Protein AF-A0A917ZPA2-F1 (afdb_monomer)

Nearest PDB structures (foldseek):
  9ima-assembly1_A  TM=4.579E-01  e=1.141E-01  Homo sapiens
  7xjj-assembly1_E  TM=4.512E-01  e=3.181E-01  Homo sapiens
  5unh-assembly1_B  TM=3.794E-01  e=1.119E+00  Escherichia coli
  7udm-assembly1_A  TM=2.349E-01  e=4.972E+00  synthetic construct

Foldseek 3Di:
DALALVLLLVLLVLLLVLLVLLCVLADDPLLNLVSNLSNLLSVLSNLVSQLRCCQVVNDDVVSNQVSLLSNQLSVFQVQLQRQLSSLLSVADPVLNVVSVVLNVLSNVLSVLSVVLSVPFRWDWDDDPRDIDIDSPDPPPPVSVVSSLCSRLVSLCSSPFPLSNVLSVLVVVLVVCCVVCVPVPPPNSSSVSSSVSSVSSSVPSNVDGDDDPPPDPDPDDDPPPPPDPDDDDDDDDDDDDDDDDDDDDDDDDDDDDDDDDDDDDDDDDDDDDDDDDDDDD

Solvent-accessible surface area (backbone atoms only — not comparable to full-atom values): 16238 Å² total; per-residue (Å²): 86,36,57,41,46,69,49,14,42,54,48,11,52,54,26,26,54,45,10,52,53,20,51,75,49,56,88,48,82,51,43,45,62,53,30,41,46,26,28,50,56,7,50,42,27,45,32,47,25,48,31,46,37,29,78,72,63,76,41,58,71,67,59,21,46,51,27,39,42,54,40,47,45,50,71,52,20,43,43,20,33,44,48,14,45,20,39,43,52,57,31,52,82,87,37,35,76,75,32,50,64,26,30,52,40,2,42,53,39,15,51,57,39,42,53,42,64,75,72,35,72,61,45,74,44,81,55,91,55,33,71,46,78,44,54,81,70,78,66,55,68,64,48,52,48,34,32,47,48,6,33,37,45,23,26,56,58,35,79,45,71,62,48,24,50,49,17,52,52,49,48,50,49,52,52,46,52,64,69,41,68,82,64,80,71,43,54,55,51,47,55,47,50,43,52,53,30,53,52,48,38,48,45,44,72,70,49,78,76,86,62,92,83,63,79,77,77,73,81,74,80,75,78,75,77,83,72,90,75,78,91,78,86,82,86,88,86,90,85,87,82,88,84,88,87,82,86,83,83,86,85,82,82,90,80,89,87,81,92,80,90,88,88,86,81,88,80,90,81,88,84,90,83,88,82,87,83,89,88,136

Structure (mmCIF, N/CA/C/O backbone):
data_AF-A0A917ZPA2-F1
#
_entry.id   AF-A0A917ZPA2-F1
#
loop_
_atom_site.group_PDB
_atom_site.id
_atom_site.type_symbol
_atom_site.label_atom_id
_atom_site.label_alt_id
_atom_site.label_comp_id
_atom_site.label_asym_id
_atom_site.label_entity_id
_atom_site.label_seq_id
_atom_site.pdbx_PDB_ins_code
_atom_site.Cartn_x
_atom_site.Cartn_y
_atom_site.Cartn_z
_atom_site.occupancy
_atom_site.B_iso_or_equiv
_atom_site.auth_seq_id
_atom_site.auth_comp_id
_atom_site.auth_asym_id
_atom_site.auth_atom_id
_atom_site.pdbx_PDB_model_num
ATOM 1 N N . MET A 1 1 ? 2.891 7.177 -7.905 1.00 57.72 1 MET A N 1
ATOM 2 C CA . MET A 1 1 ? 4.047 7.807 -8.538 1.00 57.72 1 MET A CA 1
ATOM 3 C C . MET A 1 1 ? 4.171 9.216 -8.023 1.00 57.72 1 MET A C 1
ATOM 5 O O . MET A 1 1 ? 3.167 9.934 -8.030 1.00 57.72 1 MET A O 1
ATOM 9 N N . CYS A 1 2 ? 5.344 9.575 -7.510 1.00 69.31 2 CYS A N 1
ATOM 10 C CA . CYS A 1 2 ? 5.732 10.974 -7.460 1.00 69.31 2 CYS A CA 1
ATOM 11 C C . CYS A 1 2 ? 6.192 11.431 -8.854 1.00 69.31 2 CYS A C 1
ATOM 13 O O . CYS A 1 2 ? 6.268 10.655 -9.808 1.00 69.31 2 CYS A O 1
ATOM 15 N N . TRP A 1 3 ? 6.471 12.728 -8.950 1.00 74.94 3 TRP A N 1
ATOM 16 C CA . TRP A 1 3 ? 6.839 13.415 -10.184 1.00 74.94 3 TRP A CA 1
ATOM 17 C C . TRP A 1 3 ? 8.312 13.194 -10.601 1.00 74.94 3 TRP A C 1
ATOM 19 O O . TRP A 1 3 ? 8.685 13.424 -11.748 1.00 74.94 3 TRP A O 1
ATOM 29 N N . SER A 1 4 ? 9.168 12.773 -9.669 1.00 82.19 4 SER A N 1
ATOM 30 C CA . SER A 1 4 ? 10.603 12.584 -9.893 1.00 82.19 4 SER A CA 1
ATOM 31 C C . SER A 1 4 ? 11.201 11.642 -8.853 1.00 82.19 4 SER A C 1
ATOM 33 O O . SER A 1 4 ? 10.655 11.508 -7.753 1.00 82.19 4 SER A O 1
ATOM 35 N N . GLU A 1 5 ? 12.384 11.097 -9.151 1.00 87.25 5 GLU A N 1
ATOM 36 C CA . GLU A 1 5 ? 13.205 10.347 -8.191 1.00 87.25 5 GLU A CA 1
ATOM 37 C C . GLU A 1 5 ? 13.389 11.119 -6.872 1.00 87.25 5 GLU A C 1
ATOM 39 O O . GLU A 1 5 ? 13.195 10.583 -5.782 1.00 87.25 5 GLU A O 1
ATOM 44 N N . THR A 1 6 ? 13.728 12.407 -6.959 1.00 88.06 6 THR A N 1
ATOM 45 C CA . THR A 1 6 ? 13.960 13.263 -5.787 1.00 88.06 6 THR A CA 1
ATOM 46 C C . THR A 1 6 ? 12.705 13.452 -4.941 1.00 88.06 6 THR A C 1
ATOM 48 O O . THR A 1 6 ? 12.790 13.485 -3.710 1.00 88.06 6 THR A O 1
ATOM 51 N N . ALA A 1 7 ? 11.533 13.543 -5.574 1.00 86.88 7 ALA A N 1
ATOM 52 C CA . ALA A 1 7 ? 10.259 13.617 -4.875 1.00 86.88 7 ALA A CA 1
ATOM 53 C C . ALA A 1 7 ? 9.929 12.285 -4.186 1.00 86.88 7 ALA A C 1
ATOM 55 O O . ALA A 1 7 ? 9.524 12.304 -3.022 1.00 86.88 7 ALA A O 1
ATOM 56 N N . ASP A 1 8 ? 10.163 11.153 -4.858 1.00 88.50 8 ASP A N 1
ATOM 57 C CA . ASP A 1 8 ? 10.004 9.807 -4.291 1.00 88.50 8 ASP A CA 1
ATOM 58 C C . ASP A 1 8 ? 10.925 9.593 -3.077 1.00 88.50 8 ASP A C 1
ATOM 60 O O . ASP A 1 8 ? 10.479 9.112 -2.033 1.00 88.50 8 ASP A O 1
ATOM 64 N N . LEU A 1 9 ? 12.185 10.035 -3.152 1.00 91.25 9 LEU A N 1
ATOM 65 C CA . LEU A 1 9 ? 13.135 9.973 -2.036 1.00 91.25 9 LEU A CA 1
ATOM 66 C C . LEU A 1 9 ? 12.699 10.835 -0.847 1.00 91.25 9 LEU A C 1
ATOM 68 O O . LEU A 1 9 ? 12.675 10.362 0.292 1.00 91.25 9 LEU A O 1
ATOM 72 N N . ALA A 1 10 ? 12.339 12.097 -1.094 1.00 92.50 10 ALA A N 1
ATOM 73 C CA . ALA A 1 10 ? 11.951 13.025 -0.035 1.00 92.50 10 ALA A CA 1
ATOM 74 C C . ALA A 1 10 ? 10.644 12.594 0.650 1.00 92.50 10 ALA A C 1
ATOM 76 O O . ALA A 1 10 ? 10.577 12.501 1.881 1.00 92.50 10 ALA A O 1
ATOM 77 N N . ALA A 1 11 ? 9.609 12.289 -0.138 1.00 91.25 11 ALA A N 1
ATOM 78 C CA . ALA A 1 11 ? 8.321 11.845 0.378 1.00 91.25 11 ALA A CA 1
ATOM 79 C C . ALA A 1 11 ? 8.427 10.459 1.027 1.00 91.25 11 ALA A C 1
ATOM 81 O O . ALA A 1 11 ? 7.902 10.255 2.124 1.00 91.25 11 ALA A O 1
ATOM 82 N N . GLY A 1 12 ? 9.160 9.530 0.409 1.00 93.50 12 GLY A N 1
ATOM 83 C CA . GLY A 1 12 ? 9.435 8.202 0.948 1.00 93.50 12 GLY A CA 1
ATOM 84 C C . GLY A 1 12 ? 10.166 8.252 2.286 1.00 93.50 12 GLY A C 1
ATOM 85 O O . GLY A 1 12 ? 9.755 7.574 3.231 1.00 93.50 12 GLY A O 1
ATOM 86 N N . GLY A 1 13 ? 11.182 9.108 2.419 1.00 95.75 13 GLY A N 1
ATOM 87 C CA . GLY A 1 13 ? 11.898 9.336 3.676 1.00 95.75 13 GLY A CA 1
ATOM 88 C C . GLY A 1 13 ? 10.993 9.899 4.775 1.00 95.75 13 GLY A C 1
ATOM 89 O O . GLY A 1 13 ? 10.930 9.344 5.875 1.00 95.75 13 GLY A O 1
ATOM 90 N N . ALA A 1 14 ? 10.227 10.951 4.470 1.00 95.25 14 ALA A N 1
ATOM 91 C CA . ALA A 1 14 ? 9.302 11.565 5.425 1.00 95.25 14 ALA A CA 1
ATOM 92 C C . ALA A 1 14 ? 8.200 10.592 5.883 1.00 95.25 14 ALA A C 1
ATOM 94 O O . ALA A 1 14 ? 7.930 10.457 7.079 1.00 95.25 14 ALA A O 1
ATOM 95 N N . VAL A 1 15 ? 7.586 9.869 4.944 1.00 95.75 15 VAL A N 1
ATOM 96 C CA . VAL A 1 15 ? 6.541 8.876 5.227 1.00 95.75 15 VAL A CA 1
ATOM 97 C C . VAL A 1 15 ? 7.101 7.689 6.020 1.00 95.75 15 VAL A C 1
ATOM 99 O O . VAL A 1 15 ? 6.469 7.245 6.982 1.00 95.75 15 VAL A O 1
ATOM 102 N N . SER A 1 16 ? 8.313 7.226 5.702 1.00 97.12 16 SER A N 1
ATOM 103 C CA . SER A 1 16 ? 8.994 6.170 6.465 1.00 97.12 16 SER A CA 1
ATOM 104 C C . SER A 1 16 ? 9.259 6.596 7.907 1.00 97.12 16 SER A C 1
ATOM 106 O O . SER A 1 16 ? 8.991 5.825 8.827 1.00 97.12 16 SER A O 1
ATOM 108 N N . ALA A 1 17 ? 9.705 7.837 8.132 1.00 97.38 17 ALA A N 1
ATOM 109 C CA . ALA A 1 17 ? 9.904 8.378 9.477 1.00 97.38 17 ALA A CA 1
ATOM 110 C C . ALA A 1 17 ? 8.592 8.411 10.282 1.00 97.38 17 ALA A C 1
ATOM 112 O O . ALA A 1 17 ? 8.563 8.011 11.450 1.00 97.38 17 ALA A O 1
ATOM 113 N N . ILE A 1 18 ? 7.479 8.806 9.650 1.00 97.00 18 ILE A N 1
ATOM 114 C CA . ILE A 1 18 ? 6.144 8.722 10.264 1.00 97.00 18 ILE A CA 1
ATOM 115 C C . ILE A 1 18 ? 5.784 7.265 10.583 1.00 97.00 18 ILE A C 1
ATOM 117 O O . ILE A 1 18 ? 5.234 6.998 11.651 1.00 97.00 18 ILE A O 1
ATOM 121 N N . GLY A 1 19 ? 6.111 6.315 9.706 1.00 96.56 19 GLY A N 1
ATOM 122 C CA . GLY A 1 19 ? 5.893 4.885 9.935 1.00 96.56 19 GLY A CA 1
ATOM 123 C C . GLY A 1 19 ? 6.680 4.318 11.108 1.00 96.56 19 GLY A C 1
ATOM 124 O O . GLY A 1 19 ? 6.102 3.627 11.945 1.00 96.56 19 GLY A O 1
ATOM 125 N N . VAL A 1 20 ? 7.957 4.676 11.242 1.00 97.69 20 VAL A N 1
ATOM 126 C CA . VAL A 1 20 ? 8.761 4.322 12.421 1.00 97.69 20 VAL A CA 1
ATOM 127 C C . VAL A 1 20 ? 8.127 4.896 13.690 1.00 97.69 20 VAL A C 1
ATOM 129 O O . VAL A 1 20 ? 7.968 4.178 14.675 1.00 97.69 20 VAL A O 1
ATOM 132 N N . ALA A 1 21 ? 7.680 6.156 13.658 1.00 96.88 21 ALA A N 1
ATOM 133 C CA . ALA A 1 21 ? 6.982 6.769 14.787 1.00 96.88 21 ALA A CA 1
ATOM 134 C C . ALA A 1 21 ? 5.640 6.081 15.110 1.00 96.88 21 ALA A C 1
ATOM 136 O O . ALA A 1 21 ? 5.286 5.959 16.284 1.00 96.88 21 ALA A O 1
ATOM 137 N N . CYS A 1 22 ? 4.900 5.612 14.099 1.00 95.38 22 CYS A N 1
ATOM 138 C CA . CYS A 1 22 ? 3.690 4.813 14.298 1.00 95.38 22 CYS A CA 1
ATOM 139 C C . CYS A 1 22 ? 4.024 3.507 15.016 1.00 95.38 22 CYS A C 1
ATOM 141 O O . CYS A 1 22 ? 3.414 3.219 16.040 1.00 95.38 22 CYS A O 1
ATOM 143 N N . LEU A 1 23 ? 5.011 2.752 14.526 1.00 96.00 23 LEU A N 1
ATOM 144 C CA . LEU A 1 23 ? 5.428 1.477 15.116 1.00 96.00 23 LEU A CA 1
ATOM 145 C C . LEU A 1 23 ? 5.925 1.638 16.557 1.00 96.00 23 LEU A C 1
ATOM 147 O O . LEU A 1 23 ? 5.497 0.890 17.433 1.00 96.00 23 LEU A O 1
ATOM 151 N N . ALA A 1 24 ? 6.748 2.653 16.823 1.00 95.56 24 ALA A N 1
ATOM 152 C CA . ALA A 1 24 ? 7.231 2.967 18.167 1.00 95.56 24 ALA A CA 1
ATOM 153 C C . ALA A 1 24 ? 6.102 3.379 19.132 1.00 95.56 24 ALA A C 1
ATOM 155 O O . ALA A 1 24 ? 6.223 3.213 20.343 1.00 95.56 24 ALA A O 1
ATOM 156 N N . GLY A 1 25 ? 4.997 3.916 18.603 1.00 92.56 25 GLY A N 1
ATOM 157 C CA . GLY A 1 25 ? 3.819 4.309 19.375 1.00 92.56 25 GLY A CA 1
ATOM 158 C C . GLY A 1 25 ? 2.801 3.189 19.612 1.00 92.56 25 GLY A C 1
ATOM 159 O O . GLY A 1 25 ? 1.816 3.416 20.319 1.00 92.56 25 GLY A O 1
ATOM 160 N N . VAL A 1 26 ? 2.984 1.998 19.027 1.00 93.94 26 VAL A N 1
ATOM 161 C CA . VAL A 1 26 ? 2.014 0.904 19.159 1.00 93.94 26 VAL A CA 1
ATOM 162 C C . VAL A 1 26 ? 2.009 0.345 20.576 1.00 93.94 26 VAL A C 1
ATOM 164 O O . VAL A 1 26 ? 3.027 -0.073 21.116 1.00 93.94 26 VAL A O 1
ATOM 167 N N . ARG A 1 27 ? 0.813 0.269 21.164 1.00 91.62 27 ARG A N 1
ATOM 168 C CA . ARG A 1 27 ? 0.607 -0.266 22.520 1.00 91.62 27 ARG A CA 1
ATOM 169 C C . ARG A 1 27 ? 0.061 -1.692 22.544 1.00 91.62 27 ARG A C 1
ATOM 171 O O . ARG A 1 27 ? 0.130 -2.349 23.577 1.00 91.62 27 ARG A O 1
ATOM 178 N N . ARG A 1 28 ? -0.524 -2.168 21.440 1.00 90.81 28 ARG A N 1
ATOM 179 C CA . ARG A 1 28 ? -1.145 -3.498 21.333 1.00 90.81 28 ARG A CA 1
ATOM 180 C C . ARG A 1 28 ? -0.629 -4.201 20.086 1.00 90.81 28 ARG A C 1
ATOM 182 O O . ARG A 1 28 ? -0.744 -3.655 18.996 1.00 90.81 28 ARG A O 1
ATOM 189 N N . ALA A 1 29 ? -0.160 -5.440 20.226 1.00 92.31 29 ALA A N 1
ATOM 190 C CA . ALA A 1 29 ? 0.389 -6.211 19.106 1.00 92.31 29 ALA A CA 1
ATOM 191 C C . ALA A 1 29 ? -0.583 -6.332 17.914 1.00 92.31 29 ALA A C 1
ATOM 193 O O . ALA A 1 29 ? -0.165 -6.287 16.763 1.00 92.31 29 ALA A O 1
ATOM 194 N N . ARG A 1 30 ? -1.896 -6.400 18.178 1.00 92.75 30 ARG A N 1
ATOM 195 C CA . ARG A 1 30 ? -2.936 -6.466 17.136 1.00 92.75 30 ARG A CA 1
ATOM 196 C C . ARG A 1 30 ? -3.047 -5.212 16.256 1.00 92.75 30 ARG A C 1
ATOM 198 O O . ARG A 1 30 ? -3.626 -5.294 15.181 1.00 92.75 30 ARG A O 1
ATOM 205 N N . ASP A 1 31 ? -2.503 -4.081 16.705 1.00 93.94 31 ASP A N 1
ATOM 206 C CA . ASP A 1 31 ? -2.508 -2.816 15.963 1.00 93.94 31 ASP A CA 1
ATOM 207 C C . ASP A 1 31 ? -1.249 -2.669 15.079 1.00 93.94 31 ASP A C 1
ATOM 209 O O . ASP A 1 31 ? -1.215 -1.795 14.211 1.00 93.94 31 ASP A O 1
ATOM 213 N N . LEU A 1 32 ? -0.232 -3.533 15.259 1.00 95.44 32 LEU A N 1
ATOM 214 C CA . LEU A 1 32 ? 1.036 -3.482 14.514 1.00 95.44 32 LEU A CA 1
ATOM 215 C C . LEU A 1 32 ? 0.847 -3.511 12.991 1.00 95.44 32 LEU A C 1
ATOM 217 O O . LEU A 1 32 ? 1.432 -2.651 12.336 1.00 95.44 32 LEU A O 1
ATOM 221 N N . PRO A 1 33 ? 0.020 -4.404 12.404 1.00 96.06 33 PRO A N 1
ATOM 222 C CA . PRO A 1 33 ? -0.127 -4.454 10.948 1.00 96.06 33 PRO A CA 1
ATOM 223 C C . PRO A 1 33 ? -0.703 -3.157 10.366 1.00 96.06 33 PRO A C 1
ATOM 225 O O . PRO A 1 33 ? -0.343 -2.744 9.266 1.00 96.06 33 PRO A O 1
ATOM 228 N N . MET A 1 34 ? -1.571 -2.477 11.121 1.00 94.69 34 MET A N 1
ATOM 229 C CA . MET A 1 34 ? -2.132 -1.193 10.704 1.00 94.69 34 MET A CA 1
ATOM 230 C C . MET A 1 34 ? -1.093 -0.073 10.835 1.00 94.69 34 MET A C 1
ATOM 232 O O . MET A 1 34 ? -0.957 0.766 9.947 1.00 94.69 34 MET A O 1
ATOM 236 N N . ALA A 1 35 ? -0.320 -0.086 11.923 1.00 94.94 35 ALA A N 1
ATOM 237 C CA . ALA A 1 35 ? 0.743 0.881 12.177 1.00 94.94 35 ALA A CA 1
ATOM 238 C C . ALA A 1 35 ? 1.960 0.723 11.248 1.00 94.94 35 ALA A C 1
ATOM 240 O O . ALA A 1 35 ? 2.712 1.680 11.088 1.00 94.94 35 ALA A O 1
ATOM 241 N N . SER A 1 36 ? 2.150 -0.443 10.617 1.00 96.19 36 SER A N 1
ATOM 242 C CA . SER A 1 36 ? 3.204 -0.655 9.616 1.00 96.19 36 SER A CA 1
ATOM 243 C C . SER A 1 36 ? 2.881 -0.077 8.239 1.00 96.19 36 SER A C 1
ATOM 245 O O . SER A 1 36 ? 3.793 0.084 7.432 1.00 96.19 36 SER A O 1
ATOM 247 N N . LEU A 1 37 ? 1.617 0.257 7.946 1.00 95.44 37 LEU A N 1
ATOM 248 C CA . LEU A 1 37 ? 1.224 0.740 6.616 1.00 95.44 37 LEU A CA 1
ATOM 249 C C . LEU A 1 37 ? 1.976 2.002 6.168 1.00 95.44 37 LEU A C 1
ATOM 251 O O . LEU A 1 37 ? 2.427 2.014 5.027 1.00 95.44 37 LEU A O 1
ATOM 255 N N . PRO A 1 38 ? 2.194 3.032 7.008 1.00 95.62 38 PRO A N 1
ATOM 256 C CA . PRO A 1 38 ? 2.988 4.187 6.600 1.00 95.62 38 PRO A CA 1
ATOM 257 C C . PRO A 1 38 ? 4.431 3.807 6.258 1.00 95.62 38 PRO A C 1
ATOM 259 O O . PRO A 1 38 ? 4.962 4.278 5.263 1.00 95.62 38 PRO A O 1
ATOM 262 N N . LEU A 1 39 ? 5.052 2.899 7.020 1.00 96.75 39 LEU A N 1
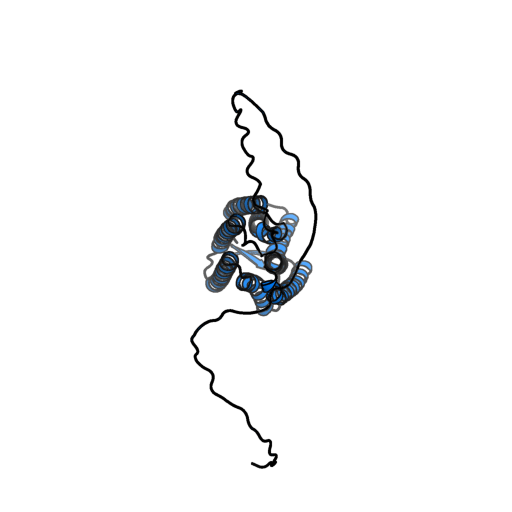ATOM 263 C CA . LEU A 1 39 ? 6.407 2.438 6.710 1.00 96.75 39 LEU A CA 1
ATOM 264 C C . LEU A 1 39 ? 6.441 1.696 5.367 1.00 96.75 39 LEU A C 1
ATOM 266 O O . LEU A 1 39 ? 7.347 1.917 4.570 1.00 96.75 39 LEU A O 1
ATOM 270 N N . LEU A 1 40 ? 5.427 0.872 5.093 1.00 96.62 40 LEU A N 1
ATOM 271 C CA . LEU A 1 40 ? 5.284 0.182 3.815 1.00 96.62 40 LEU A CA 1
ATOM 272 C C . LEU A 1 40 ? 5.110 1.167 2.647 1.00 96.62 40 LEU A C 1
ATOM 274 O O . LEU A 1 40 ? 5.761 1.007 1.621 1.00 96.62 40 LEU A O 1
ATOM 278 N N . LEU A 1 41 ? 4.275 2.200 2.804 1.00 94.25 41 LEU A N 1
ATOM 279 C CA . LEU A 1 41 ? 4.082 3.253 1.797 1.00 94.25 41 LEU A CA 1
ATOM 280 C C . LEU A 1 41 ? 5.350 4.093 1.580 1.00 94.25 41 LEU A C 1
ATOM 282 O O . LEU A 1 41 ? 5.621 4.533 0.465 1.00 94.25 41 LEU A O 1
ATOM 286 N N . GLY A 1 42 ? 6.131 4.318 2.636 1.00 95.50 42 GLY A N 1
ATOM 287 C CA . GLY A 1 42 ? 7.422 4.995 2.556 1.00 95.50 42 GLY A CA 1
ATOM 288 C C . GLY A 1 42 ? 8.440 4.163 1.783 1.00 95.50 42 GLY A C 1
ATOM 289 O O . GLY A 1 42 ? 9.007 4.646 0.807 1.00 95.50 42 GLY A O 1
ATOM 290 N N . ALA A 1 43 ? 8.587 2.886 2.141 1.00 96.12 43 ALA A N 1
ATOM 291 C CA . ALA A 1 43 ? 9.431 1.938 1.417 1.00 96.12 43 ALA A CA 1
ATOM 292 C C . ALA A 1 43 ? 9.017 1.804 -0.055 1.00 96.12 43 ALA A C 1
ATOM 294 O O . ALA A 1 43 ? 9.872 1.728 -0.929 1.00 96.12 43 ALA A O 1
ATOM 295 N N . HIS A 1 44 ? 7.715 1.826 -0.342 1.00 94.62 44 HIS A N 1
ATOM 296 C CA . HIS A 1 44 ? 7.201 1.769 -1.705 1.00 94.62 44 HIS A CA 1
ATOM 297 C C . HIS A 1 44 ? 7.693 2.938 -2.575 1.00 94.62 44 HIS A C 1
ATOM 299 O O . HIS A 1 44 ? 8.123 2.701 -3.700 1.00 94.62 44 HIS A O 1
ATOM 305 N N . GLN A 1 45 ? 7.698 4.163 -2.036 1.00 94.19 45 GLN A N 1
ATOM 306 C CA . GLN A 1 45 ? 8.231 5.353 -2.718 1.00 94.19 45 GLN A CA 1
ATOM 307 C C . GLN A 1 45 ? 9.759 5.293 -2.856 1.00 94.19 45 GLN A C 1
ATOM 309 O O . GLN A 1 45 ? 10.298 5.575 -3.917 1.00 94.19 45 GLN A O 1
ATOM 314 N N . LEU A 1 46 ? 10.475 4.829 -1.827 1.00 95.50 46 LEU A N 1
ATOM 315 C CA . LEU A 1 46 ? 11.929 4.637 -1.920 1.00 95.50 46 LEU A CA 1
ATOM 316 C C . LEU A 1 46 ? 12.320 3.580 -2.967 1.00 95.50 46 LEU A C 1
ATOM 318 O O . LEU A 1 46 ? 13.361 3.688 -3.601 1.00 95.50 46 LEU A O 1
ATOM 322 N N . ILE A 1 47 ? 11.498 2.548 -3.165 1.00 95.94 47 ILE A N 1
ATOM 323 C CA . ILE A 1 47 ? 11.704 1.576 -4.246 1.00 95.94 47 ILE A CA 1
ATOM 324 C C . ILE A 1 47 ? 11.410 2.223 -5.605 1.00 95.94 47 ILE A C 1
ATOM 326 O O . ILE A 1 47 ? 12.133 1.965 -6.563 1.00 95.94 47 ILE A O 1
ATOM 330 N N . GLU A 1 48 ? 10.382 3.069 -5.694 1.00 93.31 48 GLU A N 1
ATOM 331 C CA . GLU A 1 48 ? 10.029 3.795 -6.918 1.00 93.31 48 GLU A CA 1
ATOM 332 C C . GLU A 1 48 ? 11.168 4.704 -7.404 1.00 93.31 48 GLU A C 1
ATOM 334 O O . GLU A 1 48 ? 11.448 4.740 -8.601 1.00 93.31 48 GLU A O 1
ATOM 339 N N . SER A 1 49 ? 11.922 5.326 -6.490 1.00 94.12 49 SER A N 1
ATOM 340 C CA . SER A 1 49 ? 13.118 6.095 -6.857 1.00 94.12 49 SER A CA 1
ATOM 341 C C . SER A 1 49 ? 14.200 5.222 -7.516 1.00 94.12 49 SER A C 1
ATOM 343 O O . SER A 1 49 ? 14.880 5.653 -8.440 1.00 94.12 49 SER A O 1
ATOM 345 N N . VAL A 1 50 ? 14.341 3.957 -7.107 1.00 95.31 50 VAL A N 1
ATOM 346 C CA . VAL A 1 50 ? 15.249 3.006 -7.774 1.00 95.31 50 VAL A CA 1
ATOM 347 C C . VAL A 1 50 ? 14.712 2.597 -9.148 1.00 95.31 50 VAL A C 1
ATOM 349 O O . VAL A 1 50 ? 15.501 2.348 -10.059 1.00 95.31 50 VAL A O 1
ATOM 352 N N . VAL A 1 51 ? 13.386 2.540 -9.325 1.00 94.50 51 VAL A N 1
ATOM 353 C CA . VAL A 1 51 ? 12.775 2.285 -10.639 1.00 94.50 51 VAL A CA 1
ATOM 354 C C . VAL A 1 51 ? 13.081 3.428 -11.605 1.00 94.50 51 VAL A C 1
ATOM 356 O O . VAL A 1 51 ? 13.500 3.138 -12.721 1.00 94.50 51 VAL A O 1
ATOM 359 N N . TRP A 1 52 ? 12.966 4.689 -11.174 1.00 93.31 52 TRP A N 1
ATOM 360 C CA . TRP A 1 52 ? 13.361 5.862 -11.971 1.00 93.31 52 TRP A CA 1
ATOM 361 C C . TRP A 1 52 ? 14.786 5.744 -12.505 1.00 93.31 52 TRP A C 1
ATOM 363 O O . TRP A 1 52 ? 14.997 5.718 -13.716 1.00 93.31 52 TRP A O 1
ATOM 373 N N . ARG A 1 53 ? 15.744 5.523 -11.602 1.00 93.88 53 ARG A N 1
ATOM 374 C CA . ARG A 1 53 ? 17.155 5.319 -11.954 1.00 93.88 53 ARG A CA 1
ATOM 375 C C . ARG A 1 53 ? 17.369 4.135 -12.899 1.00 93.88 53 ARG A C 1
ATOM 377 O O . ARG A 1 53 ? 18.305 4.116 -13.692 1.00 93.88 53 ARG A O 1
ATOM 384 N N . GLY A 1 54 ? 16.512 3.119 -12.810 1.00 94.31 54 GLY A N 1
ATOM 385 C CA . GLY A 1 54 ? 16.510 1.971 -13.711 1.00 94.31 54 GLY A CA 1
ATOM 386 C C . GLY A 1 54 ? 16.047 2.303 -15.125 1.00 94.31 54 GLY A C 1
ATOM 387 O O . GLY A 1 54 ? 16.613 1.773 -16.078 1.00 94.31 54 GLY A O 1
ATOM 388 N N . GLU A 1 55 ? 15.046 3.171 -15.269 1.00 91.44 55 GLU A N 1
ATOM 389 C CA . GLU A 1 55 ? 14.585 3.666 -16.573 1.00 91.44 55 GLU A CA 1
ATOM 390 C C . GLU A 1 55 ? 15.570 4.662 -17.202 1.00 91.44 55 GLU A C 1
ATOM 392 O O . GLU A 1 55 ? 15.674 4.738 -18.423 1.00 91.44 55 GLU A O 1
ATOM 397 N N . GLU A 1 56 ? 16.336 5.379 -16.381 1.00 91.38 56 GLU A N 1
ATOM 398 C CA . GLU A 1 56 ? 17.387 6.311 -16.817 1.00 91.38 56 GLU A CA 1
ATOM 399 C C . GLU A 1 56 ? 18.724 5.611 -17.132 1.00 91.38 56 GLU A C 1
ATOM 401 O O . GLU A 1 56 ? 19.654 6.230 -17.645 1.00 91.38 56 GLU A O 1
ATOM 406 N N . GLY A 1 57 ? 18.825 4.303 -16.869 1.00 92.19 57 GLY A N 1
ATOM 407 C CA . GLY A 1 57 ? 20.027 3.507 -17.134 1.00 92.19 57 GLY A CA 1
ATOM 408 C C . GLY A 1 57 ? 21.145 3.678 -16.099 1.00 92.19 57 GLY A C 1
ATOM 409 O O . GLY A 1 57 ? 22.268 3.235 -16.333 1.00 92.19 57 GLY A O 1
ATOM 410 N N . GLU A 1 58 ? 20.857 4.278 -14.944 1.00 94.06 58 GLU A N 1
ATOM 411 C CA . GLU A 1 58 ? 21.836 4.531 -13.881 1.00 94.06 58 GLU A CA 1
ATOM 412 C C . GLU A 1 58 ? 22.097 3.325 -12.967 1.00 94.06 58 GLU A C 1
ATOM 414 O O . GLU A 1 58 ? 23.047 3.318 -12.180 1.00 94.06 58 GLU A O 1
ATOM 419 N N . VAL A 1 59 ? 21.238 2.305 -13.024 1.00 95.88 59 VAL A N 1
ATOM 420 C CA . VAL A 1 59 ? 21.412 1.050 -12.282 1.00 95.88 59 VAL A CA 1
ATOM 421 C C . VAL A 1 59 ? 21.368 -0.146 -13.223 1.00 95.88 59 VAL A C 1
ATOM 423 O O . VAL A 1 59 ? 20.734 -0.120 -14.276 1.00 95.88 59 VAL A O 1
ATOM 426 N N . ALA A 1 60 ? 22.030 -1.234 -12.824 1.00 96.25 60 ALA A N 1
ATOM 427 C CA . ALA A 1 60 ? 22.039 -2.468 -13.599 1.00 96.25 60 ALA A CA 1
ATOM 428 C C . ALA A 1 60 ? 20.610 -2.969 -13.881 1.00 96.25 60 ALA A C 1
ATOM 430 O O . ALA A 1 60 ? 19.742 -2.930 -13.005 1.00 96.25 60 ALA A O 1
ATOM 431 N N . ALA A 1 61 ? 20.388 -3.523 -15.077 1.00 93.06 61 ALA A N 1
ATOM 432 C CA . ALA A 1 61 ? 19.073 -3.999 -15.515 1.00 93.06 61 ALA A CA 1
ATOM 433 C C . ALA A 1 61 ? 18.429 -4.997 -14.532 1.00 93.06 61 ALA A C 1
ATOM 435 O O . ALA A 1 61 ? 17.222 -4.945 -14.295 1.00 93.06 61 ALA A O 1
ATOM 436 N N . GLY A 1 62 ? 19.237 -5.863 -13.906 1.00 94.56 62 GLY A N 1
ATOM 437 C CA . GLY A 1 62 ? 18.777 -6.782 -12.861 1.00 94.56 62 GLY A CA 1
ATOM 438 C C . GLY A 1 62 ? 18.243 -6.057 -11.620 1.00 94.56 62 GLY A C 1
ATOM 439 O O . GLY A 1 62 ? 17.162 -6.389 -11.138 1.00 94.56 62 GLY A O 1
ATOM 440 N N . THR A 1 63 ? 18.942 -5.022 -11.146 1.00 95.94 63 THR A N 1
ATOM 441 C CA . THR A 1 63 ? 18.504 -4.185 -10.016 1.00 95.94 63 THR A CA 1
ATOM 442 C C . THR A 1 63 ? 17.202 -3.460 -10.340 1.00 95.94 63 THR A C 1
ATOM 444 O O . THR A 1 63 ? 16.270 -3.490 -9.536 1.00 95.94 63 THR A O 1
ATOM 447 N N . ALA A 1 64 ? 17.101 -2.874 -11.536 1.00 94.50 64 ALA A N 1
ATOM 448 C CA . ALA A 1 64 ? 15.876 -2.226 -11.996 1.00 94.50 64 ALA A CA 1
ATOM 449 C C . ALA A 1 64 ? 14.698 -3.215 -12.036 1.00 94.50 64 ALA A C 1
ATOM 451 O O . ALA A 1 64 ? 13.601 -2.901 -11.578 1.00 94.50 64 ALA A O 1
ATOM 452 N N . GLN A 1 65 ? 14.923 -4.447 -12.509 1.00 95.31 65 GLN A N 1
ATOM 453 C CA . GLN A 1 65 ? 13.874 -5.466 -12.562 1.00 95.31 65 GLN A CA 1
ATOM 454 C C . GLN A 1 65 ? 13.404 -5.907 -11.173 1.00 95.31 65 GLN A C 1
ATOM 456 O O . GLN A 1 65 ? 12.200 -6.075 -10.950 1.00 95.31 65 GLN A O 1
ATOM 461 N N . VAL A 1 66 ? 14.334 -6.067 -10.230 1.00 96.56 66 VAL A N 1
ATOM 462 C CA . VAL A 1 66 ? 14.003 -6.357 -8.830 1.00 96.56 66 VAL A CA 1
ATOM 463 C C . VAL A 1 66 ? 13.194 -5.209 -8.230 1.00 96.56 66 VAL A C 1
ATOM 465 O O . VAL A 1 66 ? 12.171 -5.471 -7.601 1.00 96.56 66 VAL A O 1
ATOM 468 N N . ALA A 1 67 ? 13.579 -3.953 -8.477 1.00 96.50 67 ALA A N 1
ATOM 469 C CA . ALA A 1 67 ? 12.852 -2.781 -7.991 1.00 96.50 67 ALA A CA 1
ATOM 470 C C . ALA A 1 67 ? 11.422 -2.712 -8.553 1.00 96.50 67 ALA A C 1
ATOM 472 O O . ALA A 1 67 ? 10.474 -2.601 -7.777 1.00 96.50 67 ALA A O 1
ATOM 473 N N . ARG A 1 68 ? 11.238 -2.885 -9.872 1.00 95.56 68 ARG A N 1
ATOM 474 C CA . ARG A 1 68 ? 9.905 -2.934 -10.511 1.00 95.56 68 ARG A CA 1
ATOM 475 C C . ARG A 1 68 ? 9.032 -4.030 -9.903 1.00 95.56 68 ARG A C 1
ATOM 477 O O . ARG A 1 68 ? 7.868 -3.801 -9.580 1.00 95.56 68 ARG A O 1
ATOM 484 N N . THR A 1 69 ? 9.603 -5.217 -9.710 1.00 96.25 69 THR A N 1
ATOM 485 C CA . THR A 1 69 ? 8.882 -6.363 -9.140 1.00 96.25 69 THR A CA 1
ATOM 486 C C . THR A 1 69 ? 8.515 -6.117 -7.677 1.00 96.25 69 THR A C 1
ATOM 488 O O . THR A 1 69 ? 7.368 -6.331 -7.294 1.00 96.25 69 THR A O 1
ATOM 491 N N . ALA A 1 70 ? 9.444 -5.613 -6.861 1.00 96.75 70 ALA A N 1
ATOM 492 C CA . ALA A 1 70 ? 9.189 -5.273 -5.462 1.00 96.75 70 ALA A CA 1
ATOM 493 C C . ALA A 1 70 ? 8.113 -4.185 -5.332 1.00 96.75 70 ALA A C 1
ATOM 495 O O . ALA A 1 70 ? 7.195 -4.316 -4.520 1.00 96.75 70 ALA A O 1
ATOM 496 N N . TRP A 1 71 ? 8.176 -3.157 -6.181 1.00 95.25 71 TRP A N 1
ATOM 497 C CA . TRP A 1 71 ? 7.147 -2.128 -6.285 1.00 95.25 71 TRP A CA 1
ATOM 498 C C . TRP A 1 71 ? 5.778 -2.760 -6.580 1.00 95.25 71 TRP A C 1
ATOM 500 O O . TRP A 1 71 ? 4.821 -2.545 -5.834 1.00 95.25 71 TRP A O 1
ATOM 510 N N . ALA A 1 72 ? 5.694 -3.626 -7.594 1.00 95.50 72 ALA A N 1
ATOM 511 C CA . ALA A 1 72 ? 4.451 -4.292 -7.973 1.00 95.50 72 ALA A CA 1
ATOM 512 C C . ALA A 1 72 ? 3.893 -5.199 -6.869 1.00 95.50 72 ALA A C 1
ATOM 514 O O . ALA A 1 72 ? 2.688 -5.187 -6.629 1.00 95.50 72 ALA A O 1
ATOM 515 N N . VAL A 1 73 ? 4.747 -5.956 -6.172 1.00 97.00 73 VAL A N 1
ATOM 516 C CA . VAL A 1 73 ? 4.344 -6.812 -5.043 1.00 97.00 73 VAL A CA 1
ATOM 517 C C . VAL A 1 73 ? 3.710 -5.986 -3.924 1.00 97.00 73 VAL A C 1
ATOM 519 O O . VAL A 1 73 ? 2.689 -6.390 -3.363 1.00 97.00 73 VAL A O 1
ATOM 522 N N . ILE A 1 74 ? 4.277 -4.821 -3.608 1.00 95.62 74 ILE A N 1
ATOM 523 C CA . ILE A 1 74 ? 3.719 -3.942 -2.579 1.00 95.62 74 ILE A CA 1
ATOM 524 C C . ILE A 1 74 ? 2.370 -3.375 -3.034 1.00 95.62 74 ILE A C 1
ATOM 526 O O . ILE A 1 74 ? 1.384 -3.475 -2.303 1.00 95.62 74 ILE A O 1
ATOM 530 N N . ALA A 1 75 ? 2.308 -2.817 -4.244 1.00 92.56 75 ALA A N 1
ATOM 531 C CA . ALA A 1 75 ? 1.117 -2.141 -4.752 1.00 92.56 75 ALA A CA 1
ATOM 532 C C . ALA A 1 75 ? -0.069 -3.092 -4.975 1.00 92.56 75 ALA A C 1
ATOM 534 O O . ALA A 1 75 ? -1.212 -2.754 -4.648 1.00 92.56 75 ALA A O 1
ATOM 535 N N . LEU A 1 76 ? 0.201 -4.268 -5.554 1.00 94.12 76 LEU A N 1
ATOM 536 C CA . LEU A 1 76 ? -0.825 -5.163 -6.076 1.00 94.12 76 LEU A CA 1
ATOM 537 C C . LEU A 1 76 ? -1.265 -6.225 -5.067 1.00 94.12 76 LEU A C 1
ATOM 539 O O . LEU A 1 76 ? -2.368 -6.079 -4.562 1.00 94.12 76 LEU A O 1
ATOM 543 N N . PRO A 1 77 ? -0.512 -7.297 -4.760 1.00 97.00 77 PRO A N 1
ATOM 544 C CA . PRO A 1 77 ? -1.013 -8.334 -3.864 1.00 97.00 77 PRO A CA 1
ATOM 545 C C . PRO A 1 77 ? -0.939 -7.970 -2.378 1.00 97.00 77 PRO A C 1
ATOM 547 O O . PRO A 1 77 ? -1.822 -8.364 -1.616 1.00 97.00 77 PRO A O 1
ATOM 550 N N . LEU A 1 78 ? 0.081 -7.226 -1.939 1.00 97.81 78 LEU A N 1
ATOM 551 C CA . LEU A 1 78 ? 0.319 -7.031 -0.509 1.00 97.81 78 LEU A CA 1
ATOM 552 C C . LEU A 1 78 ? -0.761 -6.172 0.157 1.00 97.81 78 LEU A C 1
ATOM 554 O O . LEU A 1 78 ? -1.315 -6.574 1.174 1.00 97.81 78 LEU A O 1
ATOM 558 N N . LEU A 1 79 ? -1.090 -5.009 -0.405 1.00 95.75 79 LEU A N 1
ATOM 559 C CA . LEU A 1 79 ? -2.094 -4.101 0.161 1.00 95.75 79 LEU A CA 1
ATOM 560 C C . LEU A 1 79 ? -3.512 -4.699 0.314 1.00 95.75 79 LEU A C 1
ATOM 562 O O . LEU A 1 79 ? -4.073 -4.570 1.408 1.00 95.75 79 LEU A O 1
ATOM 566 N N . PRO A 1 80 ? -4.114 -5.377 -0.686 1.00 96.75 80 PRO A N 1
ATOM 567 C CA . PRO A 1 80 ? -5.450 -5.952 -0.553 1.00 96.75 80 PRO A CA 1
ATOM 568 C C . PRO A 1 80 ? -5.488 -7.154 0.389 1.00 96.75 80 PRO A C 1
ATOM 570 O O . PRO A 1 80 ? -6.556 -7.458 0.909 1.00 96.75 80 PRO A O 1
ATOM 573 N N . ALA A 1 81 ? -4.357 -7.804 0.672 1.00 98.12 81 ALA A N 1
ATOM 574 C CA . ALA A 1 81 ? -4.262 -8.781 1.754 1.00 98.12 81 ALA A CA 1
ATOM 575 C C . ALA A 1 81 ? -4.093 -8.096 3.122 1.00 98.12 81 ALA A C 1
ATOM 577 O O . ALA A 1 81 ? -4.834 -8.372 4.069 1.00 98.12 81 ALA A O 1
ATOM 578 N N . LEU A 1 82 ? -3.120 -7.189 3.225 1.00 98.06 82 LEU A N 1
ATOM 579 C CA . LEU A 1 82 ? -2.664 -6.602 4.480 1.00 98.06 82 LEU A CA 1
ATOM 580 C C . LEU A 1 82 ? -3.700 -5.669 5.103 1.00 98.06 82 LEU A C 1
ATOM 582 O O . LEU A 1 82 ? -3.973 -5.790 6.292 1.00 98.06 82 LEU A O 1
ATOM 586 N N . VAL A 1 83 ? -4.282 -4.745 4.334 1.00 97.69 83 VAL A N 1
ATOM 587 C CA . VAL A 1 83 ? -5.195 -3.718 4.867 1.00 97.69 83 VAL A CA 1
ATOM 588 C C . VAL A 1 83 ? -6.435 -4.330 5.529 1.00 97.69 83 VAL A C 1
ATOM 590 O O . VAL A 1 83 ? -6.664 -4.039 6.706 1.00 97.69 83 VAL A O 1
ATOM 593 N N . PRO A 1 84 ? -7.240 -5.190 4.869 1.00 97.75 84 PRO A N 1
ATOM 594 C CA . PRO A 1 84 ? -8.413 -5.760 5.527 1.00 97.75 84 PRO A CA 1
ATOM 595 C C . PRO A 1 84 ? -8.037 -6.665 6.706 1.00 97.75 84 PRO A C 1
ATOM 597 O O . PRO A 1 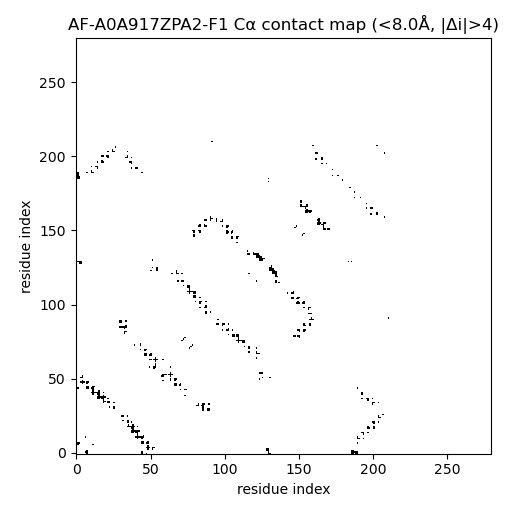84 ? -8.755 -6.676 7.709 1.00 97.75 84 PRO A O 1
ATOM 600 N N . LEU A 1 85 ? -6.905 -7.378 6.638 1.00 98.06 85 LEU A N 1
ATOM 601 C CA . LEU A 1 85 ? -6.411 -8.188 7.754 1.00 98.06 85 LEU A CA 1
ATOM 602 C C . LEU A 1 85 ? -6.013 -7.313 8.952 1.00 98.06 85 LEU A C 1
ATOM 604 O O . LEU A 1 85 ? -6.411 -7.595 10.081 1.00 98.06 85 LEU A O 1
ATOM 608 N N . ALA A 1 86 ? -5.286 -6.223 8.711 1.00 97.00 86 ALA A N 1
ATOM 609 C CA . ALA A 1 86 ? -4.899 -5.251 9.728 1.00 97.00 86 ALA A CA 1
ATOM 610 C C . ALA A 1 86 ? -6.125 -4.644 10.418 1.00 97.00 86 ALA A C 1
ATOM 612 O O . ALA A 1 86 ? -6.177 -4.567 11.647 1.00 97.00 86 ALA A O 1
ATOM 613 N N . VAL A 1 87 ? -7.151 -4.289 9.640 1.00 96.88 87 VAL A N 1
ATOM 614 C CA . VAL A 1 87 ? -8.413 -3.775 10.178 1.00 96.88 87 VAL A CA 1
ATOM 615 C C . VAL A 1 87 ? -9.142 -4.838 11.001 1.00 96.88 87 VAL A C 1
ATOM 617 O O . VAL A 1 87 ? -9.605 -4.534 12.098 1.00 96.88 87 VAL A O 1
ATOM 620 N N . LEU A 1 88 ? -9.220 -6.089 10.531 1.00 97.12 88 LEU A N 1
ATOM 621 C CA . LEU A 1 88 ? -9.834 -7.190 11.283 1.00 97.12 88 LEU A CA 1
ATOM 622 C C . LEU A 1 88 ? -9.149 -7.413 12.641 1.00 97.12 88 LEU A C 1
ATOM 624 O O . LEU A 1 88 ? -9.829 -7.634 13.648 1.00 97.12 88 LEU A O 1
ATOM 628 N N . LEU A 1 89 ? -7.816 -7.352 12.675 1.00 95.81 89 LEU A N 1
ATOM 629 C CA . LEU A 1 89 ? -7.024 -7.540 13.891 1.00 95.81 89 LEU A CA 1
ATOM 630 C C . LEU A 1 89 ? -7.218 -6.389 14.887 1.00 95.81 89 LEU A C 1
ATOM 632 O O . LEU A 1 89 ? -7.397 -6.648 16.082 1.00 95.81 89 LEU A O 1
ATOM 636 N N . ALA A 1 90 ? -7.262 -5.150 14.394 1.00 93.00 90 ALA A N 1
ATOM 637 C CA . ALA A 1 90 ? -7.499 -3.953 15.198 1.00 93.00 90 ALA A CA 1
ATOM 638 C C . ALA A 1 90 ? -8.963 -3.813 15.674 1.00 93.00 90 ALA A C 1
ATOM 640 O O . ALA A 1 90 ? -9.232 -3.170 16.692 1.00 93.00 90 ALA A O 1
ATOM 641 N N . ALA A 1 91 ? -9.919 -4.419 14.963 1.00 91.38 91 ALA A N 1
ATOM 642 C CA . ALA A 1 91 ? -11.347 -4.273 15.223 1.00 91.38 91 ALA A CA 1
ATOM 643 C C . ALA A 1 91 ? -11.840 -4.986 16.497 1.00 91.38 91 ALA A C 1
ATOM 645 O O . ALA A 1 91 ? -11.346 -6.045 16.915 1.00 91.38 91 ALA A O 1
ATOM 646 N N . SER A 1 92 ? -12.905 -4.419 17.077 1.00 86.50 92 SER A N 1
ATOM 647 C CA . SER A 1 92 ? -13.638 -5.000 18.207 1.00 86.50 92 SER A CA 1
ATOM 648 C C . SER A 1 92 ? -14.358 -6.294 17.814 1.00 86.50 92 SER A C 1
ATOM 650 O O . SER A 1 92 ? -14.711 -6.502 16.651 1.00 86.50 92 SER A O 1
ATOM 652 N N . ALA A 1 93 ? -14.635 -7.162 18.794 1.00 86.44 93 ALA A N 1
ATOM 653 C CA . ALA A 1 93 ? -15.284 -8.456 18.562 1.00 86.44 93 ALA A CA 1
ATOM 654 C C . ALA A 1 93 ? -16.619 -8.344 17.795 1.00 86.44 93 ALA A C 1
ATOM 656 O O . ALA A 1 93 ? -16.923 -9.189 16.952 1.00 86.44 93 ALA A O 1
ATOM 657 N N . ALA A 1 94 ? -17.381 -7.271 18.028 1.00 85.44 94 ALA A N 1
ATOM 658 C CA . ALA A 1 94 ? -18.655 -7.016 17.358 1.00 85.44 94 ALA A CA 1
ATOM 659 C C . ALA A 1 94 ? -18.508 -6.730 15.849 1.00 85.44 94 ALA A C 1
ATOM 661 O O . ALA A 1 94 ? -19.379 -7.110 15.067 1.00 85.44 94 ALA A O 1
ATOM 662 N N . ALA A 1 95 ? -17.412 -6.090 15.425 1.00 88.94 95 ALA A N 1
ATOM 663 C CA . ALA A 1 95 ? -17.181 -5.733 14.024 1.00 88.94 95 ALA A CA 1
ATOM 664 C C . ALA A 1 95 ? -16.554 -6.876 13.205 1.00 88.94 95 ALA A C 1
ATOM 666 O O . ALA A 1 95 ? -16.769 -6.954 11.995 1.00 88.94 95 ALA A O 1
ATOM 667 N N . ARG A 1 96 ? -15.842 -7.815 13.850 1.00 92.25 96 ARG A N 1
ATOM 668 C CA . ARG A 1 96 ? -15.073 -8.880 13.174 1.00 92.25 96 ARG A CA 1
ATOM 669 C C . ARG A 1 96 ? -15.883 -9.695 12.171 1.00 92.25 96 ARG A C 1
ATOM 671 O O . ARG A 1 96 ? -15.416 -9.909 11.059 1.00 92.25 96 ARG A O 1
ATOM 678 N N . ARG A 1 97 ? -17.115 -10.094 12.514 1.00 92.56 97 ARG A N 1
ATOM 679 C CA . ARG A 1 97 ? -17.956 -10.921 11.622 1.00 92.56 97 ARG A CA 1
ATOM 680 C C . ARG A 1 97 ? -18.248 -10.241 10.282 1.00 92.56 97 ARG A C 1
ATOM 682 O O . ARG A 1 97 ? -18.340 -10.920 9.270 1.00 92.56 97 ARG A O 1
ATOM 689 N N . ARG A 1 98 ? -18.365 -8.908 10.272 1.00 94.50 98 ARG A N 1
ATOM 690 C CA . ARG A 1 98 ? -18.621 -8.119 9.055 1.00 94.50 98 ARG A CA 1
ATOM 691 C C . ARG A 1 98 ? -17.360 -7.924 8.208 1.00 94.50 98 ARG A C 1
ATOM 693 O O . ARG A 1 98 ? -17.470 -7.668 7.018 1.00 94.50 98 ARG A O 1
ATOM 700 N N . LEU A 1 99 ? -16.178 -8.057 8.813 1.00 96.88 99 LEU A N 1
ATOM 701 C CA . LEU A 1 99 ? -14.882 -7.859 8.159 1.00 96.88 99 LEU A CA 1
ATOM 702 C C . LEU A 1 99 ? -14.327 -9.141 7.523 1.00 96.88 99 LEU A C 1
ATOM 704 O O . LEU A 1 99 ? -13.606 -9.056 6.536 1.00 96.88 99 LEU A O 1
ATOM 708 N N . VAL A 1 100 ? -14.689 -10.325 8.032 1.00 97.19 100 VAL A N 1
ATOM 709 C CA . VAL A 1 100 ? -14.282 -11.624 7.456 1.00 97.19 100 VAL A CA 1
ATOM 710 C C . VAL A 1 100 ? -14.517 -11.723 5.939 1.00 97.19 100 VAL A C 1
ATOM 712 O O . VAL A 1 100 ? -13.556 -12.043 5.241 1.00 97.19 100 VAL A O 1
ATOM 715 N N . PRO A 1 101 ? -15.712 -11.426 5.382 1.00 98.06 101 PRO A N 1
ATOM 716 C CA . PRO A 1 101 ? -15.909 -11.522 3.932 1.00 98.06 101 PRO A CA 1
ATOM 717 C C . PRO A 1 101 ? -14.993 -10.577 3.138 1.00 98.06 101 PRO A C 1
ATOM 719 O O . PRO A 1 101 ? -14.558 -10.919 2.040 1.00 98.06 101 PRO A O 1
ATOM 722 N N . LEU A 1 102 ? -14.639 -9.417 3.700 1.00 98.19 102 LEU A N 1
ATOM 723 C CA . LEU A 1 102 ? -13.724 -8.465 3.067 1.00 98.19 102 LEU A CA 1
ATOM 724 C C . LEU A 1 102 ? -12.277 -8.955 3.094 1.00 98.19 102 LEU A C 1
ATOM 726 O O . LEU A 1 102 ? -11.570 -8.799 2.105 1.00 98.19 102 LEU A O 1
ATOM 730 N N . VAL A 1 103 ? -11.856 -9.606 4.182 1.00 98.38 103 VAL A N 1
ATOM 731 C CA . VAL A 1 103 ? -10.551 -10.282 4.251 1.00 98.38 103 VAL A CA 1
ATOM 732 C C . VAL A 1 103 ? -10.475 -11.407 3.226 1.00 98.38 103 VAL A C 1
ATOM 734 O O . VAL A 1 103 ? -9.497 -11.482 2.494 1.00 98.38 103 VAL A O 1
ATOM 737 N N . VAL A 1 104 ? -11.511 -12.243 3.116 1.00 98.44 104 VAL A N 1
ATOM 738 C CA . VAL A 1 104 ? -11.556 -13.318 2.110 1.00 98.44 104 VAL A CA 1
ATOM 739 C C . VAL A 1 104 ? -11.478 -12.742 0.695 1.00 98.44 104 VAL A C 1
ATOM 741 O O . VAL A 1 104 ? -10.682 -13.214 -0.111 1.00 98.44 104 VAL A O 1
ATOM 744 N N . THR A 1 105 ? -12.239 -11.683 0.411 1.00 98.44 105 THR A N 1
ATOM 745 C CA . THR A 1 105 ? -12.198 -10.983 -0.885 1.00 98.44 105 THR A CA 1
ATOM 746 C C . THR A 1 105 ? -10.805 -10.416 -1.171 1.00 98.44 105 THR A C 1
ATOM 748 O O . THR A 1 105 ? -10.286 -10.567 -2.277 1.00 98.44 105 THR A O 1
ATOM 751 N N . GLY A 1 106 ? -10.177 -9.804 -0.165 1.00 98.19 106 GLY A N 1
ATOM 752 C CA . GLY A 1 106 ? -8.833 -9.243 -0.253 1.00 98.19 106 GLY A CA 1
ATOM 753 C C . GLY A 1 106 ? -7.764 -10.299 -0.510 1.00 98.19 106 GLY A C 1
ATOM 754 O O . GLY A 1 106 ? -6.965 -10.142 -1.426 1.00 98.19 106 GLY A O 1
ATOM 755 N N . LEU A 1 107 ? -7.797 -11.415 0.223 1.00 98.50 107 LEU A N 1
ATOM 756 C CA . LEU A 1 107 ? -6.880 -12.543 0.041 1.00 98.50 107 LEU A CA 1
ATOM 757 C C . LEU A 1 107 ? -7.072 -13.238 -1.311 1.00 98.50 107 LEU A C 1
ATOM 759 O O . LEU A 1 107 ? -6.086 -13.572 -1.961 1.00 98.50 107 LEU A O 1
ATOM 763 N N . ALA A 1 108 ? -8.315 -13.417 -1.766 1.00 98.19 108 ALA A N 1
ATOM 764 C CA . ALA A 1 108 ? -8.594 -13.967 -3.092 1.00 98.19 108 ALA A CA 1
ATOM 765 C C . ALA A 1 108 ? -8.047 -13.051 -4.197 1.00 98.19 108 ALA A C 1
ATOM 767 O O . ALA A 1 108 ? -7.338 -13.509 -5.093 1.00 98.19 108 ALA A O 1
ATOM 768 N N . THR A 1 109 ? -8.304 -11.743 -4.091 1.00 97.94 109 THR A N 1
ATOM 769 C CA . THR A 1 109 ? -7.770 -10.736 -5.022 1.00 97.94 109 THR A CA 1
ATOM 770 C C . THR A 1 109 ? -6.240 -10.733 -5.002 1.00 97.94 109 THR A C 1
ATOM 772 O O . THR A 1 109 ? -5.608 -10.771 -6.056 1.00 97.94 109 THR A O 1
ATOM 775 N N . ALA A 1 110 ? -5.634 -10.758 -3.813 1.00 97.88 110 ALA A N 1
ATOM 776 C CA . ALA A 1 110 ? -4.189 -10.814 -3.634 1.00 97.88 110 ALA A CA 1
ATOM 777 C C . ALA A 1 110 ? -3.577 -12.079 -4.241 1.00 97.88 110 ALA A C 1
ATOM 779 O O . ALA A 1 110 ? -2.536 -11.992 -4.882 1.00 97.88 110 ALA A O 1
ATOM 780 N N . GLY A 1 111 ? -4.219 -13.241 -4.092 1.00 97.94 111 GLY A N 1
ATOM 781 C CA . GLY A 1 111 ? -3.765 -14.497 -4.688 1.00 97.94 111 GLY A CA 1
ATOM 782 C C . GLY A 1 111 ? -3.715 -14.423 -6.214 1.00 97.94 111 GLY A C 1
ATOM 783 O O . GLY A 1 111 ? -2.698 -14.763 -6.817 1.00 97.94 111 GLY A O 1
ATOM 784 N N . VAL A 1 112 ? -4.768 -13.887 -6.837 1.00 97.06 112 VAL A N 1
ATOM 785 C CA . VAL A 1 112 ? -4.805 -13.692 -8.295 1.00 97.06 112 VAL A CA 1
ATOM 786 C C . VAL A 1 112 ? -3.749 -12.679 -8.752 1.00 97.06 112 VAL A C 1
ATOM 788 O O . VAL A 1 112 ? -3.032 -12.927 -9.720 1.00 97.06 112 VAL A O 1
ATOM 791 N N . LEU A 1 113 ? -3.597 -11.557 -8.044 1.00 96.00 113 LEU A N 1
ATOM 792 C CA . LEU A 1 113 ? -2.568 -10.560 -8.358 1.00 96.00 113 LEU A CA 1
ATOM 793 C C . LEU A 1 113 ? -1.150 -11.116 -8.171 1.00 96.00 113 LEU A C 1
ATOM 795 O O . LEU A 1 113 ? -0.280 -10.839 -8.991 1.00 96.00 113 LEU A O 1
ATOM 799 N N . THR A 1 114 ? -0.928 -11.940 -7.146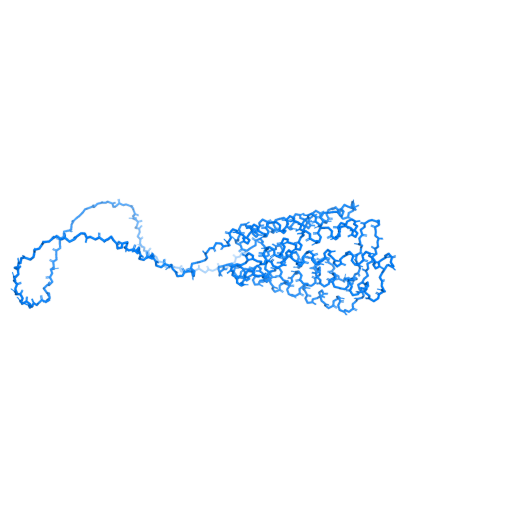 1.00 97.31 114 THR A N 1
ATOM 800 C CA . THR A 1 114 ? 0.356 -12.613 -6.892 1.00 97.31 114 THR A CA 1
ATOM 801 C C . THR A 1 114 ? 0.711 -13.530 -8.048 1.00 97.31 114 THR A C 1
ATOM 803 O O . THR A 1 114 ? 1.832 -13.477 -8.542 1.00 97.31 114 THR A O 1
ATOM 806 N N . TYR A 1 115 ? -0.251 -14.327 -8.523 1.00 96.75 115 TYR A N 1
ATOM 807 C CA . TYR A 1 115 ? -0.056 -15.181 -9.690 1.00 96.75 115 TYR A CA 1
ATOM 808 C C . TYR A 1 115 ? 0.397 -14.370 -10.910 1.00 96.75 115 TYR A C 1
ATOM 810 O O . TYR A 1 115 ? 1.369 -14.743 -11.564 1.00 96.75 115 TYR A O 1
ATOM 818 N N . TYR A 1 116 ? -0.242 -13.232 -11.197 1.00 95.19 116 TYR A N 1
ATOM 819 C CA . TYR A 1 116 ? 0.154 -12.404 -12.338 1.00 95.19 116 TYR A CA 1
ATOM 820 C C . TYR A 1 116 ? 1.512 -11.732 -12.159 1.00 95.19 116 TYR A C 1
ATOM 822 O O . TYR A 1 116 ? 2.300 -11.742 -13.097 1.00 95.19 116 TYR A O 1
ATOM 830 N N . VAL A 1 117 ? 1.822 -11.212 -10.971 1.00 95.00 117 VAL A N 1
ATOM 831 C CA . VAL A 1 117 ? 3.148 -10.638 -10.684 1.00 95.00 117 VAL A CA 1
ATOM 832 C C . VAL A 1 117 ? 4.250 -11.702 -10.773 1.00 95.00 117 VAL A C 1
ATOM 834 O O . VAL A 1 117 ? 5.355 -11.397 -11.204 1.00 95.00 117 VAL A O 1
ATOM 837 N N . ALA A 1 118 ? 3.959 -12.954 -10.410 1.00 95.38 118 ALA A N 1
ATOM 838 C CA . ALA A 1 118 ? 4.923 -14.053 -10.463 1.00 95.38 118 ALA A CA 1
ATOM 839 C C . ALA A 1 118 ? 5.122 -14.639 -11.871 1.00 95.38 118 ALA A C 1
ATOM 841 O O . ALA A 1 118 ? 6.172 -15.210 -12.151 1.00 95.38 118 ALA A O 1
ATOM 842 N N . THR A 1 119 ? 4.117 -14.544 -12.746 1.00 94.50 119 THR A N 1
ATOM 843 C CA . THR A 1 119 ? 4.130 -15.199 -14.069 1.00 94.50 119 THR A CA 1
ATOM 844 C C . THR A 1 119 ? 4.317 -14.242 -15.236 1.00 94.50 119 THR A C 1
ATOM 846 O O . THR A 1 119 ? 4.590 -14.693 -16.348 1.00 94.50 119 THR A O 1
ATOM 849 N N . ARG A 1 120 ? 4.161 -12.931 -15.021 1.00 92.31 120 ARG A N 1
ATOM 850 C CA . ARG A 1 120 ? 4.255 -11.918 -16.076 1.00 92.31 120 ARG A CA 1
ATOM 851 C C . ARG A 1 120 ? 5.374 -10.925 -15.781 1.00 92.31 120 ARG A C 1
ATOM 853 O O . ARG A 1 120 ? 5.590 -10.579 -14.620 1.00 92.31 120 ARG A O 1
ATOM 860 N N . PRO A 1 121 ? 6.073 -10.435 -16.819 1.00 89.25 121 PRO A N 1
ATOM 861 C CA . PRO A 1 121 ? 7.072 -9.400 -16.632 1.00 89.25 121 PRO A CA 1
ATOM 862 C C . PRO A 1 121 ? 6.401 -8.120 -16.130 1.00 89.25 121 PRO A C 1
ATOM 864 O O . PRO A 1 121 ? 5.401 -7.666 -16.687 1.00 89.25 121 PRO A O 1
ATOM 867 N N . VAL A 1 122 ? 6.977 -7.536 -15.083 1.00 93.44 122 VAL A N 1
ATOM 868 C CA . VAL A 1 122 ? 6.629 -6.190 -14.635 1.00 93.44 122 VAL A CA 1
ATOM 869 C C . VAL A 1 122 ? 7.471 -5.207 -15.432 1.00 93.44 122 VAL A C 1
ATOM 871 O O . VAL A 1 122 ? 8.693 -5.172 -15.262 1.00 93.44 122 VAL A O 1
ATOM 874 N N . THR A 1 123 ? 6.828 -4.421 -16.291 1.00 90.62 123 THR A N 1
ATOM 875 C CA . THR A 1 123 ? 7.475 -3.332 -17.026 1.00 90.62 123 THR A CA 1
ATOM 876 C C . THR A 1 123 ? 7.142 -1.991 -16.388 1.00 90.62 123 THR A C 1
ATOM 878 O O . THR A 1 123 ? 6.073 -1.811 -15.798 1.00 90.62 123 THR A O 1
ATOM 881 N N . ALA A 1 124 ? 8.069 -1.048 -16.503 1.00 88.81 124 ALA A N 1
ATOM 882 C CA . ALA A 1 124 ? 7.850 0.354 -16.194 1.00 88.81 124 ALA A CA 1
ATOM 883 C C . ALA A 1 124 ? 8.291 1.174 -17.410 1.00 88.81 124 ALA A C 1
ATOM 885 O O . ALA A 1 124 ? 9.172 0.748 -18.152 1.00 88.81 124 ALA A O 1
ATOM 886 N N . HIS A 1 125 ? 7.626 2.299 -17.648 1.00 83.19 125 HIS A N 1
ATOM 887 C CA . HIS A 1 125 ? 7.950 3.225 -18.726 1.00 83.19 125 HIS A CA 1
ATOM 888 C C . HIS A 1 125 ? 7.755 4.652 -18.234 1.00 83.19 125 HIS A C 1
ATOM 890 O O . HIS A 1 125 ? 6.726 4.961 -17.628 1.00 83.19 125 HIS A O 1
ATOM 896 N N . VAL A 1 126 ? 8.697 5.538 -18.541 1.00 84.12 126 VAL A N 1
ATOM 897 C CA . VAL A 1 126 ? 8.547 6.967 -18.256 1.00 84.12 126 VAL A CA 1
ATOM 898 C C . VAL A 1 126 ? 7.502 7.561 -19.206 1.00 84.12 126 VAL A C 1
ATOM 900 O O . VAL A 1 126 ? 7.639 7.509 -20.427 1.00 84.12 126 VAL A O 1
ATOM 903 N N . ARG A 1 127 ? 6.425 8.114 -18.647 1.00 77.25 127 ARG A N 1
ATOM 904 C CA . ARG A 1 127 ? 5.354 8.824 -19.357 1.00 77.25 127 ARG A CA 1
ATOM 905 C C . ARG A 1 127 ? 5.360 10.283 -18.922 1.00 77.25 127 ARG A C 1
ATOM 907 O O . ARG A 1 127 ? 4.771 10.641 -17.903 1.00 77.25 127 ARG A O 1
ATOM 914 N N . GLY A 1 128 ? 6.076 11.111 -19.681 1.00 77.50 128 GLY A N 1
ATOM 915 C CA . GLY A 1 128 ? 6.337 12.499 -19.312 1.00 77.50 128 GLY A CA 1
ATOM 916 C C . GLY A 1 128 ? 7.168 12.541 -18.037 1.00 77.50 128 GLY A C 1
ATOM 917 O O . GLY A 1 128 ? 8.360 12.262 -18.067 1.00 77.50 128 GLY A O 1
ATOM 918 N N . HIS A 1 129 ? 6.520 12.823 -16.916 1.00 74.31 129 HIS A N 1
ATOM 919 C CA . HIS A 1 129 ? 7.178 12.865 -15.620 1.00 74.31 129 HIS A CA 1
ATOM 920 C C . HIS A 1 129 ? 6.574 11.891 -14.598 1.00 74.31 129 HIS A C 1
ATOM 922 O O . HIS A 1 129 ? 6.481 12.157 -13.402 1.00 74.31 129 HIS A O 1
ATOM 928 N N . THR A 1 130 ? 6.065 10.770 -15.087 1.00 76.12 130 THR A N 1
ATOM 929 C CA . THR A 1 130 ? 5.424 9.756 -14.256 1.00 76.12 130 THR A CA 1
ATOM 930 C C . THR A 1 130 ? 5.877 8.386 -14.720 1.00 76.12 130 THR A C 1
ATOM 932 O O . THR A 1 130 ? 6.220 8.210 -15.889 1.00 76.12 130 THR A O 1
ATOM 935 N N . LEU A 1 131 ? 5.871 7.400 -13.827 1.00 80.12 131 LEU A N 1
ATOM 936 C CA . LEU A 1 131 ? 6.121 6.015 -14.206 1.00 80.12 131 LEU A CA 1
ATOM 937 C C . LEU A 1 131 ? 4.794 5.313 -14.515 1.00 80.12 131 LEU A C 1
ATOM 939 O O . LEU A 1 131 ? 3.888 5.228 -13.688 1.00 80.12 131 LEU A O 1
ATOM 943 N N . GLY A 1 132 ? 4.666 4.795 -15.732 1.00 81.69 132 GLY A N 1
ATOM 944 C CA . GLY A 1 132 ? 3.593 3.889 -16.119 1.00 81.69 132 GLY A CA 1
ATOM 945 C C . GLY A 1 132 ? 4.025 2.443 -15.909 1.00 81.69 132 GLY A C 1
ATOM 946 O O . GLY A 1 132 ? 5.030 2.030 -16.475 1.00 81.69 132 GLY A O 1
ATOM 947 N N . TYR A 1 133 ? 3.254 1.665 -15.147 1.00 83.38 133 TYR A N 1
ATOM 948 C CA . TYR A 1 133 ? 3.550 0.252 -14.888 1.00 83.38 133 TYR A CA 1
ATOM 949 C C . TYR A 1 133 ? 2.647 -0.677 -15.704 1.00 83.38 133 TYR A C 1
ATOM 951 O O . TYR A 1 133 ? 1.428 -0.492 -15.759 1.00 83.38 133 TYR A O 1
ATOM 959 N N . GLY A 1 134 ? 3.249 -1.700 -16.312 1.00 84.44 134 GLY A N 1
ATOM 960 C CA . GLY A 1 134 ? 2.584 -2.706 -17.133 1.00 84.44 134 GLY A CA 1
ATOM 961 C C . GLY A 1 134 ? 2.784 -4.114 -16.578 1.00 84.44 134 GLY A C 1
ATOM 962 O O . GLY A 1 134 ? 3.907 -4.586 -16.453 1.00 84.44 134 GLY A O 1
ATOM 963 N N . ILE A 1 135 ? 1.682 -4.792 -16.237 1.00 82.81 135 ILE A N 1
ATOM 964 C CA . ILE A 1 135 ? 1.679 -6.191 -15.740 1.00 82.81 135 ILE A CA 1
ATOM 965 C C . ILE A 1 135 ? 0.730 -7.073 -16.580 1.00 82.81 135 ILE A C 1
ATOM 967 O O . ILE A 1 135 ? 0.604 -8.279 -16.378 1.00 82.81 135 ILE A O 1
ATOM 971 N N . GLY A 1 136 ? 0.066 -6.477 -17.580 1.00 82.12 136 GLY A N 1
ATOM 972 C CA . GLY A 1 136 ? -0.824 -7.187 -18.499 1.00 82.12 136 GLY A CA 1
ATOM 973 C C . GLY A 1 136 ? -1.951 -7.926 -17.778 1.00 82.12 136 GLY A C 1
ATOM 974 O O . GLY A 1 136 ? -2.217 -9.077 -18.104 1.00 82.12 136 GLY A O 1
ATOM 975 N N . LEU A 1 137 ? -2.575 -7.316 -16.769 1.00 82.94 137 LEU A N 1
ATOM 976 C CA . LEU A 1 137 ? -3.636 -7.955 -15.989 1.00 82.94 137 LEU A CA 1
ATOM 977 C C . LEU A 1 137 ? -4.889 -8.179 -16.857 1.00 82.94 137 LEU A C 1
ATOM 979 O O . LEU A 1 137 ? -5.480 -7.201 -17.322 1.00 82.94 137 LEU A O 1
ATOM 983 N N . PRO A 1 138 ? -5.346 -9.427 -17.065 1.00 83.44 138 PRO A N 1
ATOM 984 C CA . PRO A 1 138 ? -6.666 -9.658 -17.633 1.00 83.44 138 PRO A CA 1
ATOM 985 C C . PRO A 1 138 ? -7.734 -9.294 -16.591 1.00 83.44 138 PRO A C 1
ATOM 987 O O . PRO A 1 138 ? -7.503 -9.393 -15.387 1.00 83.44 138 PRO A O 1
ATOM 990 N N . HIS A 1 139 ? -8.918 -8.882 -17.047 1.00 86.25 139 HIS A N 1
ATOM 991 C CA . HIS A 1 139 ? -10.047 -8.554 -16.166 1.00 86.25 139 HIS A CA 1
ATOM 992 C C . HIS A 1 139 ? -9.716 -7.493 -15.090 1.00 86.25 139 HIS A C 1
ATOM 994 O O . HIS A 1 139 ? -10.033 -7.653 -13.911 1.00 86.25 139 HIS A O 1
ATOM 1000 N N . VAL A 1 140 ? -9.107 -6.373 -15.499 1.00 87.25 140 VAL A N 1
ATOM 1001 C CA . VAL A 1 140 ? -8.718 -5.268 -14.598 1.00 87.25 140 VAL A CA 1
ATOM 1002 C C . VAL A 1 140 ? -9.889 -4.766 -13.746 1.00 87.25 140 VAL A C 1
ATOM 1004 O O . VAL A 1 140 ? -9.733 -4.580 -12.543 1.00 87.25 140 VAL A O 1
ATOM 1007 N N . CYS A 1 141 ? -11.073 -4.580 -14.340 1.00 89.75 141 CYS A N 1
ATOM 1008 C CA . CYS A 1 141 ? -12.239 -4.039 -13.639 1.00 89.75 141 CYS A CA 1
ATOM 1009 C C . CYS A 1 141 ? -12.665 -4.873 -12.415 1.00 89.75 141 CYS A C 1
ATOM 1011 O O . CYS A 1 141 ? -12.703 -4.307 -11.323 1.00 89.75 141 CYS A O 1
ATOM 1013 N N . PRO A 1 142 ? -12.959 -6.187 -12.526 1.00 93.25 142 PRO A N 1
ATOM 1014 C CA . PRO A 1 142 ? -13.337 -6.980 -11.357 1.00 93.25 142 PRO A CA 1
ATOM 1015 C C . PRO A 1 142 ? -12.197 -7.134 -10.343 1.00 93.25 142 PRO A C 1
ATOM 1017 O O . PRO A 1 142 ? -12.470 -7.137 -9.145 1.00 93.25 142 PRO A O 1
ATOM 1020 N N . LEU A 1 143 ? -10.933 -7.195 -10.780 1.00 93.25 143 LEU A N 1
ATOM 1021 C CA . LEU A 1 143 ? -9.792 -7.244 -9.857 1.00 93.25 143 LEU A CA 1
ATOM 1022 C C . LEU A 1 143 ? -9.671 -5.962 -9.031 1.00 93.25 143 LEU A C 1
ATOM 1024 O O . LEU A 1 143 ? -9.521 -6.026 -7.812 1.00 93.25 143 LEU A O 1
ATOM 1028 N N . MET A 1 144 ? -9.777 -4.797 -9.670 1.00 91.19 144 MET A N 1
ATOM 1029 C CA . MET A 1 144 ? -9.730 -3.515 -8.964 1.00 91.19 144 MET A CA 1
ATOM 1030 C C . MET A 1 144 ? -10.976 -3.285 -8.111 1.00 91.19 144 MET A C 1
ATOM 1032 O O . MET A 1 144 ? -10.867 -2.736 -7.018 1.00 91.19 144 MET A O 1
ATOM 1036 N N . ALA A 1 145 ? -12.146 -3.761 -8.543 1.00 93.81 145 ALA A N 1
ATOM 1037 C CA . ALA A 1 145 ? -13.341 -3.753 -7.707 1.00 93.81 145 ALA A CA 1
ATOM 1038 C C . ALA A 1 145 ? -13.139 -4.600 -6.440 1.00 93.81 145 ALA A C 1
ATOM 1040 O O . ALA A 1 145 ? -13.377 -4.104 -5.343 1.00 93.81 145 ALA A O 1
ATOM 1041 N N . GLY A 1 146 ? -12.636 -5.833 -6.568 1.00 96.38 146 GLY A N 1
ATOM 1042 C CA . GLY A 1 146 ? -12.317 -6.701 -5.429 1.00 96.38 146 GLY A CA 1
ATOM 1043 C C . GLY A 1 146 ? -11.293 -6.072 -4.482 1.00 96.38 146 GLY A C 1
ATOM 1044 O O . GLY A 1 146 ? -11.504 -6.050 -3.269 1.00 96.38 146 GLY A O 1
ATOM 1045 N N . TYR A 1 147 ? -10.243 -5.466 -5.041 1.00 96.31 147 TYR A N 1
ATOM 1046 C CA . TYR A 1 147 ? -9.227 -4.723 -4.294 1.00 96.31 147 TYR A CA 1
ATOM 1047 C C . TYR A 1 147 ? -9.851 -3.587 -3.477 1.00 96.31 147 TYR A C 1
ATOM 1049 O O . TYR A 1 147 ? -9.650 -3.497 -2.262 1.00 96.31 147 TYR A O 1
ATOM 1057 N N . LEU A 1 148 ? -10.600 -2.696 -4.132 1.00 94.94 148 LEU A N 1
ATOM 1058 C CA . LEU A 1 148 ? -11.174 -1.510 -3.496 1.00 94.94 148 LEU A CA 1
ATOM 1059 C C . LEU A 1 148 ? -12.241 -1.898 -2.474 1.00 94.94 148 LEU A C 1
ATOM 1061 O O . LEU A 1 148 ? -12.236 -1.372 -1.365 1.00 94.94 148 LEU A O 1
ATOM 1065 N N . VAL A 1 149 ? -13.110 -2.857 -2.798 1.00 97.25 149 VAL A N 1
ATOM 1066 C CA . VAL A 1 149 ? -14.123 -3.370 -1.866 1.00 97.25 149 VAL A CA 1
ATOM 1067 C C . VAL A 1 149 ? -13.458 -3.947 -0.620 1.00 97.25 149 VAL A C 1
ATOM 1069 O O . VAL A 1 149 ? -13.863 -3.599 0.487 1.00 97.25 149 VAL A O 1
ATOM 1072 N N . ALA A 1 150 ? -12.419 -4.771 -0.769 1.00 97.62 150 ALA A N 1
ATOM 1073 C CA . ALA A 1 150 ? -11.717 -5.353 0.370 1.00 97.62 150 ALA A CA 1
ATOM 1074 C C . ALA A 1 150 ? -11.041 -4.283 1.241 1.00 97.62 150 ALA A C 1
ATOM 1076 O O . ALA A 1 150 ? -11.225 -4.264 2.456 1.00 97.62 150 ALA A O 1
ATOM 1077 N N . THR A 1 151 ? -10.289 -3.367 0.629 1.00 97.12 151 THR A N 1
ATOM 1078 C CA . THR A 1 151 ? -9.491 -2.357 1.345 1.00 97.12 151 THR A CA 1
ATOM 1079 C C . THR A 1 151 ? -10.355 -1.235 1.928 1.00 97.12 151 THR A C 1
ATOM 1081 O O . THR A 1 151 ? -10.415 -1.057 3.147 1.00 97.12 151 THR A O 1
ATOM 1084 N N . VAL A 1 152 ? -11.073 -0.499 1.077 1.00 96.81 152 VAL A N 1
ATOM 1085 C CA . VAL A 1 152 ? -11.931 0.629 1.470 1.00 96.81 152 VAL A CA 1
ATOM 1086 C C . VAL A 1 152 ? -13.102 0.136 2.311 1.00 96.81 152 VAL A C 1
ATOM 1088 O O . VAL A 1 152 ? -13.399 0.721 3.353 1.00 96.81 152 VAL A O 1
ATOM 1091 N N . GLY A 1 153 ? -13.739 -0.968 1.912 1.00 96.88 153 GLY A N 1
ATOM 1092 C CA . GLY A 1 153 ? -14.846 -1.547 2.669 1.00 96.88 153 GLY A CA 1
ATOM 1093 C C . GLY A 1 153 ? -14.435 -1.930 4.088 1.00 96.88 153 GLY A C 1
ATOM 1094 O O . GLY A 1 153 ? -15.190 -1.666 5.025 1.00 96.88 153 GLY A O 1
ATOM 1095 N N . ALA A 1 154 ? -13.226 -2.473 4.285 1.00 97.00 154 ALA A N 1
ATOM 1096 C CA . ALA A 1 154 ? -12.770 -2.855 5.620 1.00 97.00 154 ALA A CA 1
ATOM 1097 C C . ALA A 1 154 ? -12.603 -1.620 6.506 1.00 97.00 154 ALA A C 1
ATOM 1099 O O . ALA A 1 154 ? -13.126 -1.582 7.620 1.00 97.00 154 ALA A O 1
ATOM 1100 N N . LEU A 1 155 ? -11.955 -0.575 5.987 1.00 96.00 155 LEU A N 1
ATOM 1101 C CA . LEU A 1 155 ? -11.775 0.694 6.693 1.00 96.00 155 LEU A CA 1
ATOM 1102 C C . LEU A 1 155 ? -13.117 1.335 7.083 1.00 96.00 155 LEU A C 1
ATOM 1104 O O . LEU A 1 155 ? -13.298 1.745 8.234 1.00 96.00 155 LEU A O 1
ATOM 1108 N N . LEU A 1 156 ? -14.084 1.359 6.161 1.00 96.19 156 LEU A N 1
ATOM 1109 C CA . LEU A 1 156 ? -15.414 1.930 6.393 1.00 96.19 156 LEU A CA 1
ATOM 1110 C C . LEU A 1 156 ? -16.252 1.119 7.399 1.00 96.19 156 LEU A C 1
ATOM 1112 O O . LEU A 1 156 ? -16.996 1.699 8.193 1.00 96.19 156 LEU A O 1
ATOM 1116 N N . LEU A 1 157 ? -16.117 -0.210 7.408 1.00 94.81 157 LEU A N 1
ATOM 1117 C CA . LEU A 1 157 ? -16.854 -1.107 8.310 1.00 94.81 157 LEU A CA 1
ATOM 1118 C C . LEU A 1 157 ? -16.109 -1.433 9.616 1.00 94.81 157 LEU A C 1
ATOM 1120 O O . LEU A 1 157 ? -16.620 -2.196 10.437 1.00 94.81 157 LEU A O 1
ATOM 1124 N N . SER A 1 158 ? -14.940 -0.831 9.845 1.00 92.31 158 SER A N 1
ATOM 1125 C CA . SER A 1 158 ? -14.088 -1.062 11.024 1.00 92.31 158 SER A CA 1
ATOM 1126 C C . SER A 1 158 ? -14.750 -0.715 12.368 1.00 92.31 158 SER A C 1
ATOM 1128 O O . SER A 1 158 ? -14.356 -1.234 13.411 1.00 92.31 158 SER A O 1
ATOM 1130 N N . GLY A 1 159 ? -15.745 0.180 12.363 1.00 88.06 159 GLY A N 1
ATOM 1131 C CA . GLY A 1 159 ? -16.399 0.720 13.563 1.00 88.06 159 GLY A CA 1
ATOM 1132 C C . GLY A 1 159 ? -15.635 1.866 14.243 1.00 88.06 159 GLY A C 1
ATOM 1133 O O . GLY A 1 159 ? -16.234 2.651 14.982 1.00 88.06 159 GLY A O 1
ATOM 1134 N N . ASP A 1 160 ? -14.348 2.043 13.941 1.00 90.31 160 ASP A N 1
ATOM 1135 C CA . ASP A 1 160 ? -13.510 3.127 14.460 1.00 90.31 160 ASP A CA 1
ATOM 1136 C C . ASP A 1 160 ? -13.718 4.417 13.641 1.00 90.31 160 ASP A C 1
ATOM 1138 O O . ASP A 1 160 ? -13.908 4.383 12.426 1.00 90.31 160 ASP A O 1
ATOM 1142 N N . ARG A 1 161 ? -13.777 5.586 14.294 1.00 90.56 161 ARG A N 1
ATOM 1143 C CA . ARG A 1 161 ? -14.033 6.864 13.594 1.00 90.56 161 ARG A CA 1
ATOM 1144 C C . ARG A 1 161 ? -12.847 7.299 12.733 1.00 90.56 161 ARG A C 1
ATOM 1146 O O . ARG A 1 161 ? -13.062 7.829 11.647 1.00 90.56 161 ARG A O 1
ATOM 1153 N N . VAL A 1 162 ? -11.622 7.073 13.199 1.00 90.19 162 VAL A N 1
ATOM 1154 C CA . VAL A 1 162 ? -10.402 7.485 12.498 1.00 90.19 162 VAL A CA 1
ATOM 1155 C C . VAL A 1 162 ? -10.114 6.536 11.336 1.00 90.19 162 VAL A C 1
ATOM 1157 O O . VAL A 1 162 ? -9.803 7.002 10.244 1.00 90.19 162 VAL A O 1
ATOM 1160 N N . LEU A 1 163 ? -10.314 5.224 11.512 1.00 92.12 163 LEU A N 1
ATOM 1161 C CA . LEU A 1 163 ? -10.199 4.267 10.400 1.00 92.12 163 LEU A CA 1
ATOM 1162 C C . LEU A 1 163 ? -11.284 4.483 9.335 1.00 92.12 163 LEU A C 1
ATOM 1164 O O . LEU A 1 163 ? -11.009 4.351 8.146 1.00 92.12 163 LEU A O 1
ATOM 1168 N N . ARG A 1 164 ? -12.496 4.894 9.727 1.00 93.94 164 ARG A N 1
ATOM 1169 C CA . ARG A 1 164 ? -13.527 5.311 8.764 1.00 93.94 164 ARG A CA 1
ATOM 1170 C C . ARG A 1 164 ? -13.137 6.560 7.989 1.00 93.94 164 ARG A C 1
ATOM 1172 O O . ARG A 1 164 ? -13.322 6.580 6.777 1.00 93.94 164 ARG A O 1
ATOM 1179 N N . LEU A 1 165 ? -12.579 7.572 8.660 1.00 92.94 165 LEU A N 1
ATOM 1180 C CA . LEU A 1 165 ? -12.021 8.745 7.982 1.00 92.94 165 LEU A CA 1
ATOM 1181 C C . LEU A 1 165 ? -10.945 8.320 6.978 1.00 92.94 165 LEU A C 1
ATOM 1183 O O . LEU A 1 165 ? -10.968 8.773 5.840 1.00 92.94 165 LEU A O 1
ATOM 1187 N N . LEU A 1 166 ? -10.055 7.405 7.366 1.00 92.38 166 LEU A N 1
ATOM 1188 C CA . LEU A 1 166 ? -9.051 6.856 6.461 1.00 92.38 166 LEU A CA 1
ATOM 1189 C C . LEU A 1 166 ? -9.687 6.150 5.251 1.00 92.38 166 LEU A C 1
ATOM 1191 O O . LEU A 1 166 ? -9.234 6.346 4.127 1.00 92.38 166 LEU A O 1
ATOM 1195 N N . GLY A 1 167 ? -10.760 5.385 5.458 1.00 93.12 167 GLY A N 1
ATOM 1196 C CA . GLY A 1 167 ? -11.538 4.771 4.379 1.00 93.12 167 GLY A CA 1
ATOM 1197 C C . GLY A 1 167 ? -12.134 5.798 3.418 1.00 93.12 167 GLY A C 1
ATOM 1198 O O . GLY A 1 167 ? -11.997 5.643 2.209 1.00 93.12 167 GLY A O 1
ATOM 1199 N N . VAL A 1 168 ? -12.725 6.880 3.936 1.00 94.38 168 VAL A N 1
ATOM 1200 C CA . VAL A 1 168 ? -13.263 7.983 3.118 1.00 94.38 168 VAL A CA 1
ATOM 1201 C C . VAL A 1 168 ? -12.156 8.679 2.331 1.00 94.38 168 VAL A C 1
ATOM 1203 O O . VAL A 1 168 ? -12.306 8.885 1.131 1.00 94.38 168 VAL A O 1
ATOM 1206 N N . LEU A 1 169 ? -11.030 8.994 2.977 1.00 91.38 169 LEU A N 1
ATOM 1207 C CA . LEU A 1 169 ? -9.875 9.597 2.311 1.00 91.38 169 LEU A CA 1
ATOM 1208 C C . LEU A 1 169 ? -9.338 8.681 1.207 1.00 91.38 169 LEU A C 1
ATOM 1210 O O . LEU A 1 169 ? -9.048 9.156 0.116 1.00 91.38 169 LEU A O 1
ATOM 1214 N N . THR A 1 170 ? -9.264 7.372 1.457 1.00 90.31 170 THR A N 1
ATOM 1215 C CA . THR A 1 170 ? -8.800 6.383 0.470 1.00 90.31 170 THR A CA 1
ATOM 1216 C C . THR A 1 170 ? -9.770 6.236 -0.694 1.00 90.31 170 THR A C 1
ATOM 1218 O O . THR A 1 170 ? -9.335 6.196 -1.841 1.00 90.31 170 THR A O 1
ATOM 1221 N N . ALA A 1 171 ? -11.078 6.225 -0.432 1.00 90.56 171 ALA A N 1
ATOM 1222 C CA . ALA A 1 171 ? -12.098 6.213 -1.475 1.00 90.56 171 ALA A CA 1
ATOM 1223 C C . ALA A 1 171 ? -12.033 7.478 -2.342 1.00 90.56 171 ALA A C 1
ATOM 1225 O O . ALA A 1 171 ? -12.060 7.387 -3.567 1.00 90.56 171 ALA A O 1
ATOM 1226 N N . ALA A 1 172 ? -11.905 8.648 -1.711 1.00 89.06 172 ALA A N 1
ATOM 1227 C CA . ALA A 1 172 ? -11.770 9.924 -2.402 1.00 89.06 172 ALA A CA 1
ATOM 1228 C C . ALA A 1 172 ? -10.472 9.990 -3.217 1.00 89.06 172 ALA A C 1
ATOM 1230 O O . ALA A 1 172 ? -10.499 10.423 -4.364 1.00 89.06 172 ALA A O 1
ATOM 1231 N N . GLY A 1 173 ? -9.357 9.502 -2.664 1.00 83.62 173 GLY A N 1
ATOM 1232 C CA . GLY A 1 173 ? -8.083 9.381 -3.368 1.00 83.62 173 GLY A CA 1
ATOM 1233 C C . GLY A 1 173 ? -8.187 8.462 -4.584 1.00 83.62 173 GLY A C 1
ATOM 1234 O O . GLY A 1 173 ? -7.787 8.851 -5.675 1.00 83.62 173 GLY A O 1
ATOM 1235 N N . ALA A 1 174 ? -8.800 7.285 -4.436 1.00 83.12 174 ALA A N 1
ATOM 1236 C CA . ALA A 1 174 ? -9.024 6.353 -5.541 1.00 83.12 174 ALA A CA 1
ATOM 1237 C C . ALA A 1 174 ? -9.925 6.951 -6.636 1.00 83.12 174 ALA A C 1
ATOM 1239 O O . ALA A 1 174 ? -9.595 6.862 -7.818 1.00 83.12 174 ALA A O 1
ATOM 1240 N N . ALA A 1 175 ? -11.030 7.601 -6.257 1.00 83.19 175 ALA A N 1
ATOM 1241 C CA . ALA A 1 175 ? -11.925 8.278 -7.194 1.00 83.19 175 ALA A CA 1
ATOM 1242 C C . ALA A 1 175 ? -11.233 9.454 -7.901 1.00 83.19 175 ALA A C 1
ATOM 1244 O O . ALA A 1 175 ? -11.371 9.608 -9.113 1.00 83.19 175 ALA A O 1
ATOM 1245 N N . GLY A 1 176 ? -10.445 10.241 -7.164 1.00 77.81 176 GLY A N 1
ATOM 1246 C CA . GLY A 1 176 ? -9.621 11.317 -7.706 1.00 77.81 176 GLY A CA 1
ATOM 1247 C C . GLY A 1 176 ? -8.601 10.793 -8.712 1.00 77.81 176 GLY A C 1
ATOM 1248 O O . GLY A 1 176 ? -8.544 11.296 -9.827 1.00 77.81 176 GLY A O 1
ATOM 1249 N N . CYS A 1 177 ? -7.869 9.728 -8.378 1.00 75.44 177 CYS A N 1
ATOM 1250 C CA . CYS A 1 177 ? -6.941 9.073 -9.301 1.00 75.44 177 CYS A CA 1
ATOM 1251 C C . CYS A 1 177 ? -7.647 8.555 -10.562 1.00 75.44 177 CYS A C 1
ATOM 1253 O O . CYS A 1 177 ? -7.124 8.723 -11.659 1.00 75.44 177 CYS A O 1
ATOM 1255 N N . ALA A 1 178 ? -8.840 7.966 -10.430 1.00 73.88 178 ALA A N 1
ATOM 1256 C CA . ALA A 1 178 ? -9.615 7.488 -11.574 1.00 73.88 178 ALA A CA 1
ATOM 1257 C C . ALA A 1 178 ? -10.110 8.637 -12.473 1.00 73.88 178 ALA A C 1
ATOM 1259 O O . ALA A 1 178 ? -10.044 8.534 -13.697 1.00 73.88 178 ALA A O 1
ATOM 1260 N N . ALA A 1 179 ? -10.575 9.743 -11.884 1.00 72.06 179 ALA A N 1
ATOM 1261 C CA . ALA A 1 179 ? -11.065 10.911 -12.618 1.00 72.06 179 ALA A CA 1
ATOM 1262 C C . ALA A 1 179 ? -9.928 11.703 -13.286 1.00 72.06 179 ALA A C 1
ATOM 1264 O O . ALA A 1 179 ? -10.070 12.178 -14.412 1.00 72.06 179 ALA A O 1
ATOM 1265 N N . LEU A 1 180 ? -8.787 11.814 -12.604 1.00 67.56 180 LEU A N 1
ATOM 1266 C CA . LEU A 1 180 ? -7.614 12.567 -13.049 1.00 67.56 180 LEU A CA 1
ATOM 1267 C C . LEU A 1 180 ? -6.650 11.734 -13.900 1.00 67.56 180 LEU A C 1
ATOM 1269 O O . LEU A 1 180 ? -5.625 12.255 -14.332 1.00 67.56 180 LEU A O 1
ATOM 1273 N N . TRP A 1 181 ? -6.983 10.476 -14.206 1.00 60.75 181 TRP A N 1
ATOM 1274 C CA . TRP A 1 181 ? -6.145 9.576 -15.009 1.00 60.75 181 TRP A CA 1
ATOM 1275 C C . TRP A 1 181 ? -5.824 10.125 -16.414 1.00 60.75 181 TRP A C 1
ATOM 1277 O O . TRP A 1 181 ? -4.876 9.675 -17.046 1.00 60.75 181 TRP A O 1
ATOM 1287 N N . ARG A 1 182 ? -6.587 11.121 -16.894 1.00 51.81 182 ARG A N 1
ATOM 1288 C CA . ARG A 1 182 ? -6.354 11.826 -18.169 1.00 51.81 182 ARG A CA 1
ATOM 1289 C C . ARG A 1 182 ? -5.545 13.124 -18.056 1.00 51.81 182 ARG A C 1
ATOM 1291 O O . ARG A 1 182 ? -5.205 13.686 -19.089 1.00 51.81 182 ARG A O 1
ATOM 1298 N N . LEU A 1 183 ? -5.293 13.632 -16.848 1.00 49.00 183 LEU A N 1
ATOM 1299 C CA . LEU A 1 183 ? -4.733 14.974 -16.626 1.00 49.00 183 LEU A CA 1
ATOM 1300 C C . LEU A 1 183 ? -3.273 14.973 -16.145 1.00 49.00 183 LEU A C 1
ATOM 1302 O O . LEU A 1 183 ? -2.779 16.032 -15.777 1.00 49.00 183 LEU A O 1
ATOM 1306 N N . GLU A 1 184 ? -2.585 13.823 -16.139 1.00 50.03 184 GLU A N 1
ATOM 1307 C CA . GLU A 1 184 ? -1.145 13.710 -15.807 1.00 50.03 184 GLU A CA 1
ATOM 1308 C C . GLU A 1 184 ? -0.757 14.332 -14.434 1.00 50.03 184 GLU A C 1
ATOM 1310 O O . GLU A 1 184 ? 0.411 14.588 -14.150 1.00 50.03 184 GLU A O 1
ATOM 1315 N N . PHE A 1 185 ? -1.722 14.562 -13.529 1.00 47.03 185 PHE A N 1
ATOM 1316 C CA . PHE A 1 185 ? -1.492 15.182 -12.216 1.00 47.03 185 PHE A CA 1
ATOM 1317 C C . PHE A 1 185 ? -1.123 14.121 -11.167 1.00 47.03 185 PHE A C 1
ATOM 1319 O O . PHE A 1 185 ? -1.940 13.659 -10.364 1.00 47.03 185 PHE A O 1
ATOM 1326 N N . ILE A 1 186 ? 0.141 13.703 -11.197 1.00 49.81 186 ILE A N 1
ATOM 1327 C CA . ILE A 1 186 ? 0.684 12.563 -10.443 1.00 49.81 186 ILE A CA 1
ATOM 1328 C C . ILE A 1 186 ? 1.721 13.050 -9.394 1.00 49.81 186 ILE A C 1
ATOM 1330 O O . ILE A 1 186 ? 2.833 12.566 -9.258 1.00 49.81 186 ILE A O 1
ATOM 1334 N N . SER A 1 187 ? 1.319 14.041 -8.590 1.00 56.62 187 SER A N 1
ATOM 1335 C CA . SER A 1 187 ? 1.878 14.300 -7.239 1.00 56.62 187 SER A CA 1
ATOM 1336 C C . SER A 1 187 ? 0.903 13.847 -6.131 1.00 56.62 187 SER A C 1
ATOM 1338 O O . SER A 1 187 ? 1.219 13.767 -4.942 1.00 56.62 187 SER A O 1
ATOM 1340 N N . THR A 1 188 ? -0.312 13.466 -6.538 1.00 66.81 188 THR A N 1
ATOM 1341 C CA . THR A 1 188 ? -1.437 13.134 -5.663 1.00 66.81 188 THR A CA 1
ATOM 1342 C C . THR A 1 188 ? -1.148 11.932 -4.769 1.00 66.81 188 THR A C 1
ATOM 1344 O O . THR A 1 188 ? -1.568 11.925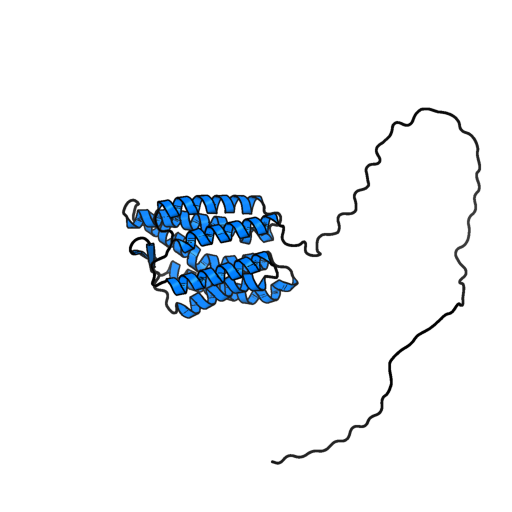 -3.618 1.00 66.81 188 THR A O 1
ATOM 1347 N N . TRP A 1 189 ? -0.397 10.935 -5.253 1.00 76.25 189 TRP A N 1
ATOM 1348 C CA . TRP A 1 189 ? -0.127 9.711 -4.491 1.00 76.25 189 TRP A CA 1
ATOM 1349 C C . TRP A 1 189 ? 0.786 9.949 -3.287 1.00 76.25 189 TRP A C 1
ATOM 1351 O O . TRP A 1 189 ? 0.514 9.442 -2.203 1.00 76.25 189 TRP A O 1
ATOM 1361 N N . CYS A 1 190 ? 1.834 10.752 -3.452 1.00 80.94 190 CYS A N 1
ATOM 1362 C CA . CYS A 1 190 ? 2.821 11.005 -2.404 1.00 80.94 190 CYS A CA 1
ATOM 1363 C C . CYS A 1 190 ? 2.247 11.926 -1.325 1.00 80.94 190 CYS A C 1
ATOM 1365 O O . CYS A 1 190 ? 2.354 11.647 -0.128 1.00 80.94 190 CYS A O 1
ATOM 1367 N N . ALA A 1 191 ? 1.508 12.959 -1.747 1.00 80.94 191 ALA A N 1
ATOM 1368 C CA . ALA A 1 191 ? 0.713 13.782 -0.842 1.00 80.94 191 ALA A CA 1
ATOM 1369 C C . ALA A 1 191 ? -0.349 12.948 -0.103 1.00 80.94 191 ALA A C 1
ATOM 1371 O O . ALA A 1 191 ? -0.501 13.066 1.114 1.00 80.94 191 ALA A O 1
ATOM 1372 N N . PHE A 1 192 ? -1.049 12.056 -0.809 1.00 83.62 192 PHE A N 1
ATOM 1373 C CA . PHE A 1 192 ? -2.025 11.147 -0.215 1.00 83.62 192 PHE A CA 1
ATOM 1374 C C . PHE A 1 192 ? -1.381 10.202 0.808 1.00 83.62 192 PHE A C 1
ATOM 1376 O O . PHE A 1 192 ? -1.884 10.087 1.925 1.00 83.62 192 PHE A O 1
ATOM 1383 N N . ALA A 1 193 ? -0.236 9.595 0.483 1.00 85.25 193 ALA A N 1
ATOM 1384 C CA . ALA A 1 193 ? 0.519 8.742 1.395 1.00 85.25 193 ALA A CA 1
ATOM 1385 C C . ALA A 1 193 ? 0.932 9.502 2.663 1.00 85.25 193 ALA A C 1
ATOM 1387 O O . ALA A 1 193 ? 0.772 8.977 3.767 1.00 85.25 193 ALA A O 1
ATOM 1388 N N . ALA A 1 194 ? 1.382 10.754 2.541 1.00 87.75 194 ALA A N 1
ATOM 1389 C CA . ALA A 1 194 ? 1.694 11.605 3.687 1.00 87.75 194 ALA A CA 1
ATOM 1390 C C . ALA A 1 194 ? 0.454 11.890 4.553 1.00 87.75 194 ALA A C 1
ATOM 1392 O O . ALA A 1 194 ? 0.498 11.704 5.772 1.00 87.75 194 ALA A O 1
ATOM 1393 N N . VAL A 1 195 ? -0.676 12.266 3.942 1.00 89.12 195 VAL A N 1
ATOM 1394 C CA . VAL A 1 195 ? -1.943 12.515 4.654 1.00 89.12 195 VAL A CA 1
ATOM 1395 C C . VAL A 1 195 ? -2.417 11.262 5.393 1.00 89.12 195 VAL A C 1
ATOM 1397 O O . VAL A 1 195 ? -2.696 11.323 6.593 1.00 89.12 195 VAL A O 1
ATOM 1400 N N . VAL A 1 196 ? -2.455 10.114 4.713 1.00 89.19 196 VAL A N 1
ATOM 1401 C CA . VAL A 1 196 ? -2.803 8.811 5.303 1.00 89.19 196 VAL A CA 1
ATOM 1402 C C . VAL A 1 196 ? -1.888 8.478 6.479 1.00 89.19 196 VAL A C 1
ATOM 1404 O O . VAL A 1 196 ? -2.366 8.076 7.541 1.00 89.19 196 VAL A O 1
ATOM 1407 N N . SER A 1 197 ? -0.584 8.702 6.325 1.00 90.50 197 SER A N 1
ATOM 1408 C CA . SER A 1 197 ? 0.417 8.423 7.357 1.00 90.50 197 SER A CA 1
ATOM 1409 C C . SER A 1 197 ? 0.216 9.280 8.603 1.00 90.50 197 SER A C 1
ATOM 1411 O O . SER A 1 197 ? 0.273 8.770 9.722 1.00 90.50 197 SER A O 1
ATOM 1413 N N . VAL A 1 198 ? -0.098 10.568 8.439 1.00 92.44 198 VAL A N 1
ATOM 1414 C CA . VAL A 1 198 ? -0.413 11.467 9.561 1.00 92.44 198 VAL A CA 1
ATOM 1415 C C . VAL A 1 198 ? -1.710 11.056 10.262 1.00 92.44 198 VAL A C 1
ATOM 1417 O O . VAL A 1 198 ? -1.778 11.071 11.494 1.00 92.44 198 VAL A O 1
ATOM 1420 N N . VAL A 1 199 ? -2.743 10.669 9.508 1.00 90.19 199 VAL A N 1
ATOM 1421 C CA . VAL A 1 199 ? -4.005 10.167 10.081 1.00 90.19 199 VAL A CA 1
ATOM 1422 C C . VAL A 1 199 ? -3.764 8.885 10.880 1.00 90.19 199 VAL 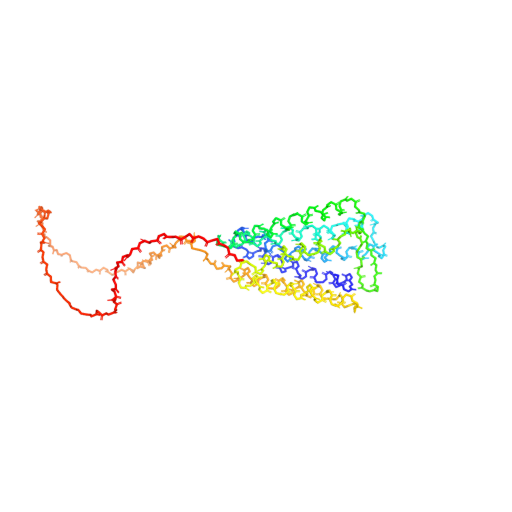A C 1
ATOM 1424 O O . VAL A 1 199 ? -4.292 8.751 11.986 1.00 90.19 199 VAL A O 1
ATOM 1427 N N . LEU A 1 200 ? -2.920 7.980 10.383 1.00 87.38 200 LEU A N 1
ATOM 1428 C CA . LEU A 1 200 ? -2.550 6.761 11.104 1.00 87.38 200 LEU A CA 1
ATOM 1429 C C . LEU A 1 200 ? -1.721 7.036 12.352 1.00 87.38 200 LEU A C 1
ATOM 1431 O O . LEU A 1 200 ? -2.003 6.463 13.403 1.00 87.38 200 LEU A O 1
ATOM 1435 N N . LEU A 1 201 ? -0.776 7.973 12.291 1.00 92.44 201 LEU A N 1
ATOM 1436 C CA . LEU A 1 201 ? -0.037 8.412 13.471 1.00 92.44 201 LEU A CA 1
ATOM 1437 C C . LEU A 1 201 ? -0.980 8.968 14.545 1.00 92.44 201 LEU A C 1
ATOM 1439 O O . LEU A 1 201 ? -0.817 8.676 15.731 1.00 92.44 201 LEU A O 1
ATOM 1443 N N . ARG A 1 202 ? -1.999 9.739 14.141 1.00 90.81 202 ARG A N 1
ATOM 1444 C CA . ARG A 1 202 ? -3.051 10.207 15.053 1.00 90.81 202 ARG A CA 1
ATOM 1445 C C . ARG A 1 202 ? -3.832 9.041 15.648 1.00 90.81 202 ARG A C 1
ATOM 1447 O O . ARG A 1 202 ? -3.981 9.014 16.864 1.00 90.81 202 ARG A O 1
ATOM 1454 N N . TRP A 1 203 ? -4.263 8.074 14.838 1.00 90.38 203 TRP A N 1
ATOM 1455 C CA . TRP A 1 203 ? -4.972 6.878 15.311 1.00 90.38 203 TRP A CA 1
ATOM 1456 C C . TRP A 1 203 ? -4.170 6.116 16.378 1.00 90.38 203 TRP A C 1
ATOM 1458 O O . TRP A 1 203 ? -4.692 5.871 17.470 1.00 90.38 203 TRP A O 1
ATOM 1468 N N . VAL A 1 204 ? -2.886 5.836 16.109 1.00 89.19 204 VAL A N 1
ATOM 1469 C CA . VAL A 1 204 ? -1.976 5.168 17.058 1.00 89.19 204 VAL A CA 1
ATOM 1470 C C . VAL A 1 204 ? -1.866 5.963 18.364 1.00 89.19 204 VAL A C 1
ATOM 1472 O O . VAL A 1 204 ? -2.000 5.393 19.447 1.00 89.19 204 VAL A O 1
ATOM 1475 N N . ARG A 1 205 ? -1.681 7.288 18.279 1.00 88.00 205 ARG A N 1
ATOM 1476 C CA . ARG A 1 205 ? -1.533 8.168 19.454 1.00 88.00 205 ARG A CA 1
ATOM 1477 C C . ARG A 1 205 ? -2.809 8.312 20.277 1.00 88.00 205 ARG A C 1
ATOM 1479 O O . ARG A 1 205 ? -2.726 8.405 21.497 1.00 88.00 205 ARG A O 1
ATOM 1486 N N . THR A 1 206 ? -3.977 8.340 19.637 1.00 81.94 206 THR A N 1
ATOM 1487 C CA . THR A 1 206 ? -5.261 8.475 20.345 1.00 81.94 206 THR A CA 1
ATOM 1488 C C . THR A 1 206 ? -5.660 7.216 21.109 1.00 81.94 206 THR A C 1
ATOM 1490 O O . THR A 1 206 ? -6.508 7.314 21.988 1.00 81.94 206 THR A O 1
ATOM 1493 N N . GLY A 1 207 ? -5.024 6.070 20.823 1.00 64.81 207 GLY A N 1
ATOM 1494 C CA . GLY A 1 207 ? -5.323 4.776 21.432 1.00 64.81 207 GLY A CA 1
ATOM 1495 C C . GLY A 1 207 ? -6.729 4.309 21.064 1.00 64.81 207 GLY A C 1
ATOM 1496 O O . GLY A 1 207 ? -7.713 4.839 21.570 1.00 64.81 207 GLY A O 1
ATOM 1497 N N . ALA A 1 208 ? -6.857 3.311 20.181 1.00 55.34 208 ALA A N 1
ATOM 1498 C CA . ALA A 1 208 ? -8.190 2.837 19.806 1.00 55.34 208 ALA A CA 1
ATOM 1499 C C . ALA A 1 208 ? -8.978 2.418 21.066 1.00 55.34 208 ALA A C 1
ATOM 1501 O O . ALA A 1 208 ? -8.396 1.740 21.926 1.00 55.34 208 ALA A O 1
ATOM 1502 N N . PRO A 1 209 ? -10.260 2.821 21.176 1.00 51.28 209 PRO A N 1
ATOM 1503 C CA . PRO A 1 209 ? -11.022 2.807 22.419 1.00 51.28 209 PRO A CA 1
ATOM 1504 C C . PRO A 1 209 ? -10.881 1.469 23.141 1.00 51.28 209 PRO A C 1
ATOM 1506 O O . PRO A 1 209 ? -10.971 0.406 22.518 1.00 51.28 209 PRO A O 1
ATOM 1509 N N . ALA A 1 210 ? -10.604 1.536 24.445 1.00 42.88 210 ALA A N 1
ATOM 1510 C CA . ALA A 1 210 ? -10.519 0.367 25.304 1.00 42.88 210 ALA A CA 1
ATOM 1511 C C . ALA A 1 210 ? -11.808 -0.453 25.143 1.00 42.88 210 ALA A C 1
ATOM 1513 O O . ALA A 1 210 ? -12.902 0.009 25.465 1.00 42.88 210 ALA A O 1
ATOM 1514 N N . GLY A 1 211 ? -11.681 -1.648 24.564 1.00 45.09 211 GLY A N 1
ATOM 1515 C CA . GLY A 1 211 ? -12.744 -2.640 24.629 1.00 45.09 211 GLY A CA 1
ATOM 1516 C C . GLY A 1 211 ? -12.895 -3.124 26.077 1.00 45.09 211 GLY A C 1
ATOM 1517 O O . GLY A 1 211 ? -11.940 -3.013 26.843 1.00 45.09 211 GLY A O 1
ATOM 1518 N N . PRO A 1 212 ? -14.059 -3.674 26.449 1.00 53.31 212 PRO A N 1
ATOM 1519 C CA . PRO A 1 212 ? -14.405 -4.047 27.827 1.00 53.31 212 PRO A CA 1
ATOM 1520 C C . PRO A 1 212 ? -13.530 -5.144 28.470 1.00 53.31 212 PRO A C 1
ATOM 1522 O O . PRO A 1 212 ? -13.773 -5.502 29.616 1.00 53.31 212 PRO A O 1
ATOM 1525 N N . ASP A 1 213 ? -12.509 -5.653 27.777 1.00 51.34 213 ASP A N 1
ATOM 1526 C CA . ASP A 1 213 ? -11.639 -6.735 28.253 1.00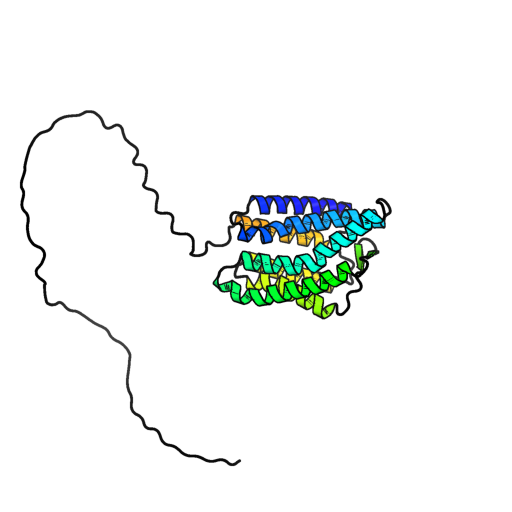 51.34 213 ASP A CA 1
ATOM 1527 C C . ASP A 1 213 ? -10.445 -6.247 29.094 1.00 51.34 213 ASP A C 1
ATOM 1529 O O . ASP A 1 213 ? -9.551 -7.034 29.399 1.00 51.34 213 ASP A O 1
ATOM 1533 N N . GLU A 1 214 ? -10.393 -4.967 29.477 1.00 46.81 214 GLU A N 1
ATOM 1534 C CA . GLU A 1 214 ? -9.432 -4.517 30.486 1.00 46.81 214 GLU A CA 1
ATOM 1535 C C . GLU A 1 214 ? -10.039 -4.746 31.879 1.00 46.81 214 GLU A C 1
ATOM 1537 O O . GLU A 1 214 ? -10.959 -4.013 32.261 1.00 46.81 214 GLU A O 1
ATOM 1542 N N . PRO A 1 215 ? -9.583 -5.754 32.654 1.00 43.81 215 PRO A N 1
ATOM 1543 C CA . PRO A 1 215 ? -10.001 -5.879 34.039 1.00 43.81 215 PRO A CA 1
ATOM 1544 C C . PRO A 1 215 ? -9.638 -4.579 34.748 1.00 43.81 215 PRO A C 1
ATOM 1546 O O . PRO A 1 215 ? -8.475 -4.171 34.771 1.00 43.81 215 PRO A O 1
ATOM 1549 N N . ALA A 1 216 ? -10.665 -3.911 35.275 1.00 45.44 216 ALA A N 1
ATOM 1550 C CA . ALA A 1 216 ? -10.545 -2.650 35.981 1.00 45.44 216 ALA A CA 1
ATOM 1551 C C . ALA A 1 216 ? -9.370 -2.722 36.961 1.00 45.44 216 ALA A C 1
ATOM 1553 O O . ALA A 1 216 ? -9.377 -3.511 37.907 1.00 45.44 216 ALA A O 1
ATOM 1554 N N . ARG A 1 217 ? -8.342 -1.904 36.715 1.00 52.56 217 ARG A N 1
ATOM 1555 C CA . ARG A 1 217 ? -7.220 -1.741 37.636 1.00 52.56 217 ARG A CA 1
ATOM 1556 C C . ARG A 1 217 ? -7.811 -1.334 38.991 1.00 52.56 217 ARG A C 1
ATOM 1558 O O . ARG A 1 217 ? -8.455 -0.283 39.048 1.00 52.56 217 ARG A O 1
ATOM 1565 N N . PRO A 1 218 ? -7.649 -2.128 40.066 1.00 50.22 218 PRO A N 1
ATOM 1566 C CA . PRO A 1 218 ? -8.199 -1.746 41.355 1.00 50.22 218 PRO A CA 1
ATOM 1567 C C . PRO A 1 218 ? -7.582 -0.400 41.762 1.00 50.22 218 PRO A C 1
ATOM 1569 O O . PRO A 1 218 ? -6.377 -0.206 41.552 1.00 50.22 218 PRO A O 1
ATOM 1572 N N . PRO A 1 219 ? -8.374 0.543 42.307 1.00 56.72 219 PRO A N 1
ATOM 1573 C CA . PRO A 1 219 ? -7.850 1.802 42.807 1.00 56.72 219 PRO A CA 1
ATOM 1574 C C . PRO A 1 219 ? -6.730 1.496 43.799 1.00 56.72 219 PRO A C 1
ATOM 1576 O O . PRO A 1 219 ? -6.958 0.875 44.838 1.00 56.72 219 PRO A O 1
ATOM 1579 N N . GLY A 1 220 ? -5.505 1.873 43.432 1.00 49.12 220 GLY A N 1
ATOM 1580 C CA . GLY A 1 220 ? -4.333 1.658 44.262 1.00 49.12 220 GLY A CA 1
ATOM 1581 C C . GLY A 1 220 ? -4.580 2.246 45.643 1.00 49.12 220 GLY A C 1
ATOM 1582 O O . GLY A 1 220 ? -4.951 3.417 45.765 1.00 49.12 220 GLY A O 1
ATOM 1583 N N . LEU A 1 221 ? -4.380 1.418 46.672 1.00 47.84 221 LEU A N 1
ATOM 1584 C CA . LEU A 1 221 ? -4.275 1.859 48.055 1.00 47.84 221 LEU A CA 1
ATOM 1585 C C . LEU A 1 221 ? -3.371 3.091 48.076 1.00 47.84 221 LEU A C 1
ATOM 1587 O O . LEU A 1 221 ? -2.175 3.004 47.783 1.00 47.84 221 LEU A O 1
ATOM 1591 N N . ARG A 1 222 ? -3.948 4.245 48.421 1.00 46.59 222 ARG A N 1
ATOM 1592 C CA . ARG A 1 222 ? -3.179 5.424 48.804 1.00 46.59 222 ARG A CA 1
ATOM 1593 C C . ARG A 1 222 ? -2.169 4.957 49.847 1.00 46.59 222 ARG A C 1
ATOM 1595 O O . ARG A 1 222 ? -2.564 4.560 50.943 1.00 46.59 222 ARG A O 1
ATOM 1602 N N . ARG A 1 223 ? -0.877 4.996 49.505 1.00 44.78 223 ARG A N 1
ATOM 1603 C CA . ARG A 1 223 ? 0.211 4.964 50.485 1.00 44.78 223 ARG A CA 1
ATOM 1604 C C . ARG A 1 223 ? -0.132 6.037 51.515 1.00 44.78 223 ARG A C 1
ATOM 1606 O O . ARG A 1 223 ? -0.029 7.226 51.220 1.00 44.78 223 ARG A O 1
ATOM 1613 N N . ARG A 1 224 ? -0.612 5.626 52.693 1.00 42.78 224 ARG A N 1
ATOM 1614 C CA . ARG A 1 224 ? -0.658 6.501 53.862 1.00 42.78 224 ARG A CA 1
ATOM 1615 C C . ARG A 1 224 ? 0.779 6.952 54.078 1.00 42.78 224 ARG A C 1
ATOM 1617 O O . ARG A 1 224 ? 1.647 6.128 54.353 1.00 42.78 224 ARG A O 1
ATOM 1624 N N . ALA A 1 225 ? 1.021 8.241 53.873 1.00 42.88 225 ALA A N 1
ATOM 1625 C CA . ALA A 1 225 ? 2.231 8.881 54.337 1.00 42.88 225 ALA A CA 1
ATOM 1626 C C . ALA A 1 225 ? 2.340 8.595 55.840 1.00 42.88 225 ALA A C 1
ATOM 1628 O O . ALA A 1 225 ? 1.439 8.928 56.610 1.00 42.88 225 ALA A O 1
ATOM 1629 N N . LEU A 1 226 ? 3.409 7.905 56.230 1.00 42.19 226 LEU A N 1
ATOM 1630 C CA . LEU A 1 226 ? 3.845 7.830 57.613 1.00 42.19 226 LEU A CA 1
ATOM 1631 C C . LEU A 1 226 ? 4.246 9.249 58.023 1.00 42.19 226 LEU A C 1
ATOM 1633 O O . LEU A 1 226 ? 5.342 9.707 57.722 1.00 42.19 226 LEU A O 1
ATOM 1637 N N . THR A 1 227 ? 3.333 9.964 58.669 1.00 41.53 227 THR A N 1
ATOM 1638 C CA . THR A 1 227 ? 3.679 11.110 59.508 1.00 41.53 227 THR A CA 1
ATOM 1639 C C . THR A 1 227 ? 4.441 10.593 60.731 1.00 41.53 227 THR A C 1
ATOM 1641 O O . THR A 1 227 ? 3.911 9.710 61.415 1.00 41.53 227 THR A O 1
ATOM 1644 N N . PRO A 1 228 ? 5.632 11.119 61.066 1.00 39.59 228 PRO A N 1
ATOM 1645 C CA . PRO A 1 228 ? 6.247 10.874 62.363 1.00 39.59 228 PRO A CA 1
ATOM 1646 C C . PRO A 1 228 ? 5.421 11.617 63.422 1.00 39.59 228 PRO A C 1
ATOM 1648 O O . PRO A 1 228 ? 5.464 12.840 63.523 1.00 39.59 228 PRO A O 1
ATOM 1651 N N . GLY A 1 229 ? 4.591 10.875 64.154 1.00 39.31 229 GLY A N 1
ATOM 1652 C CA . GLY A 1 229 ? 3.803 11.385 65.269 1.00 39.31 229 GLY A CA 1
ATOM 1653 C C . GLY A 1 229 ? 4.641 11.435 66.540 1.00 39.31 229 GLY A C 1
ATOM 1654 O O . GLY A 1 229 ? 5.217 10.430 66.951 1.00 39.31 229 GLY A O 1
ATOM 1655 N N . ALA A 1 230 ? 4.690 12.626 67.128 1.00 41.38 230 ALA A N 1
ATOM 1656 C CA . ALA A 1 230 ? 5.351 12.978 68.369 1.00 41.38 230 ALA A CA 1
ATOM 1657 C C . ALA A 1 230 ? 5.080 12.005 69.531 1.00 41.38 230 ALA A C 1
ATOM 1659 O O . ALA A 1 230 ? 3.963 11.534 69.753 1.00 41.38 230 ALA A O 1
ATOM 1660 N N . ALA A 1 231 ? 6.133 11.771 70.312 1.00 40.62 231 ALA A N 1
ATOM 1661 C CA . ALA A 1 231 ? 6.083 11.131 71.613 1.00 40.62 231 ALA A CA 1
ATOM 1662 C C . ALA A 1 231 ? 5.187 11.929 72.575 1.00 40.62 231 ALA A C 1
ATOM 1664 O O . ALA A 1 231 ? 5.378 13.130 72.761 1.00 40.62 231 ALA A O 1
ATOM 1665 N N . GLY A 1 232 ? 4.230 11.261 73.226 1.00 36.06 232 GLY A N 1
ATOM 1666 C CA . GLY A 1 232 ? 3.361 11.941 74.183 1.00 36.06 232 GLY A CA 1
ATOM 1667 C C . GLY A 1 232 ? 2.304 11.069 74.853 1.00 36.06 232 GLY A C 1
ATOM 1668 O O . GLY A 1 232 ? 1.146 11.113 74.478 1.00 36.06 232 GLY A O 1
ATOM 1669 N N . LYS A 1 233 ? 2.722 10.385 75.925 1.00 35.16 233 LYS A N 1
ATOM 1670 C CA . LYS A 1 233 ? 1.950 10.051 77.143 1.00 35.16 233 LYS A CA 1
ATOM 1671 C C . LYS A 1 233 ? 0.721 9.107 77.084 1.00 35.16 233 LYS A C 1
ATOM 1673 O O . LYS A 1 233 ? -0.358 9.455 76.634 1.00 35.16 233 LYS A O 1
ATOM 1678 N N . LYS A 1 234 ? 0.898 8.033 77.874 1.00 33.12 234 LYS A N 1
ATOM 1679 C CA . LYS A 1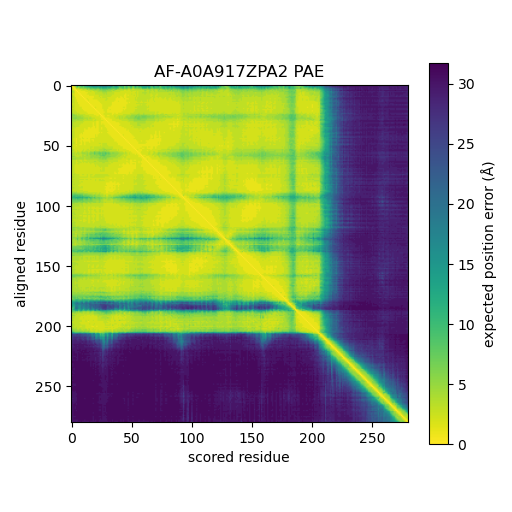 234 ? -0.009 7.453 78.895 1.00 33.12 234 LYS A CA 1
ATOM 1680 C C . LYS A 1 234 ? -1.177 6.539 78.458 1.00 33.12 234 LYS A C 1
ATOM 1682 O O . LYS A 1 234 ? -2.248 6.980 78.075 1.00 33.12 234 LYS A O 1
ATOM 1687 N N . ARG A 1 235 ? -0.970 5.237 78.721 1.00 39.00 235 ARG A N 1
ATOM 1688 C CA . ARG A 1 235 ? -1.962 4.249 79.227 1.00 39.00 235 ARG A CA 1
ATOM 1689 C C . ARG A 1 235 ? -2.513 4.693 80.609 1.00 39.00 235 ARG A C 1
ATOM 1691 O O . ARG A 1 235 ? -1.800 5.478 81.242 1.00 39.00 235 ARG A O 1
ATOM 1698 N N . PRO A 1 236 ? -3.659 4.185 81.145 1.00 44.44 236 PRO A N 1
ATOM 1699 C CA . PRO A 1 236 ? -4.021 2.747 81.200 1.00 44.44 236 PRO A CA 1
ATOM 1700 C C . PRO A 1 236 ? -5.537 2.378 81.192 1.00 44.44 236 PRO A C 1
ATOM 1702 O O . PRO A 1 236 ? -6.399 3.245 81.178 1.00 44.44 236 PRO A O 1
ATOM 1705 N N . GLY A 1 237 ? -5.836 1.066 81.282 1.00 32.78 237 GLY A N 1
ATOM 1706 C CA . GLY A 1 237 ? -7.131 0.493 81.727 1.00 32.78 237 GLY A CA 1
ATOM 1707 C C . GLY A 1 237 ? -7.895 -0.274 80.631 1.00 32.78 237 GLY A C 1
ATOM 1708 O O . GLY A 1 237 ? -8.421 0.364 79.736 1.00 32.78 237 GLY A O 1
ATOM 1709 N N . ARG A 1 238 ? -7.811 -1.610 80.488 1.00 34.31 238 ARG A N 1
ATOM 1710 C CA . ARG A 1 238 ? -8.384 -2.733 81.283 1.00 34.31 238 ARG A CA 1
ATOM 1711 C C . ARG A 1 238 ? -9.881 -2.964 80.987 1.00 34.31 238 ARG A C 1
ATOM 1713 O O . ARG A 1 238 ? -10.680 -2.067 81.207 1.00 34.31 238 ARG A O 1
ATOM 1720 N N . GLY A 1 239 ? -10.241 -4.177 80.544 1.00 34.03 239 GLY A N 1
ATOM 1721 C CA . GLY A 1 239 ? -11.639 -4.621 80.436 1.00 34.03 239 GLY A CA 1
ATOM 1722 C C . GLY A 1 239 ? -11.867 -5.803 79.487 1.00 34.03 239 GLY A C 1
ATOM 1723 O O . GLY A 1 239 ? -12.180 -5.601 78.320 1.00 34.03 239 GLY A O 1
ATOM 1724 N N . GLU A 1 240 ? -11.695 -7.021 80.001 1.00 33.94 240 GLU A N 1
ATOM 1725 C CA . GLU A 1 240 ? -12.131 -8.299 79.416 1.00 33.94 240 GLU A CA 1
ATOM 1726 C C . GLU A 1 240 ? -13.663 -8.481 79.445 1.00 33.94 240 GLU A C 1
ATOM 1728 O O . GLU A 1 240 ? -14.346 -7.917 80.297 1.00 33.94 240 GLU A O 1
ATOM 1733 N N . GLY A 1 241 ? -14.177 -9.359 78.573 1.00 35.75 241 GLY A N 1
ATOM 1734 C CA . GLY A 1 241 ? -15.539 -9.923 78.608 1.00 35.75 241 GLY A CA 1
ATOM 1735 C C . GLY A 1 241 ? -16.046 -10.187 77.184 1.00 35.75 241 GLY A C 1
ATOM 1736 O O . GLY A 1 241 ? -16.444 -9.259 76.499 1.00 35.75 241 GLY A O 1
ATOM 1737 N N . SER A 1 242 ? -15.831 -11.352 76.564 1.00 33.38 242 SER A N 1
ATOM 1738 C CA . SER A 1 242 ? -16.431 -12.680 76.799 1.00 33.38 242 SER A CA 1
ATOM 1739 C C . SER A 1 242 ? -17.952 -12.761 76.578 1.00 33.38 242 SER A C 1
ATOM 1741 O O . SER A 1 242 ? -18.712 -12.005 77.173 1.00 33.38 242 SER A O 1
ATOM 1743 N N . ARG A 1 243 ? -18.336 -13.804 75.815 1.00 39.94 243 ARG A N 1
ATOM 1744 C CA . ARG A 1 243 ? -19.667 -14.366 75.464 1.00 39.94 243 ARG A CA 1
ATOM 1745 C C . ARG A 1 243 ? -20.210 -13.929 74.096 1.00 39.94 243 ARG A C 1
ATOM 1747 O O . ARG A 1 243 ? -20.536 -12.774 73.885 1.00 39.94 243 ARG A O 1
ATOM 1754 N N . ALA A 1 244 ? -20.159 -14.766 73.056 1.00 35.31 244 ALA A N 1
ATOM 1755 C CA . ALA A 1 244 ? -20.816 -16.066 72.837 1.00 35.31 244 ALA A CA 1
ATOM 1756 C C . ALA A 1 244 ? -22.338 -15.965 72.643 1.00 35.31 244 ALA A C 1
ATOM 1758 O O . ALA A 1 244 ? -23.071 -15.668 73.580 1.00 35.31 244 ALA A O 1
ATOM 1759 N N . GLY A 1 245 ? -22.792 -16.365 71.449 1.00 33.44 245 GLY A N 1
ATOM 1760 C CA . GLY A 1 245 ? -24.061 -17.072 71.293 1.00 33.44 245 GLY A CA 1
ATOM 1761 C C . GLY A 1 245 ? -25.125 -16.426 70.403 1.00 33.44 245 GLY A C 1
ATOM 1762 O O . GLY A 1 245 ? -25.715 -15.420 70.764 1.00 33.44 245 GLY A O 1
ATOM 1763 N N . LYS A 1 246 ? -25.470 -17.184 69.350 1.00 35.88 246 LYS A N 1
ATOM 1764 C CA . LYS A 1 246 ? -26.786 -17.309 68.684 1.00 35.88 246 LYS A CA 1
A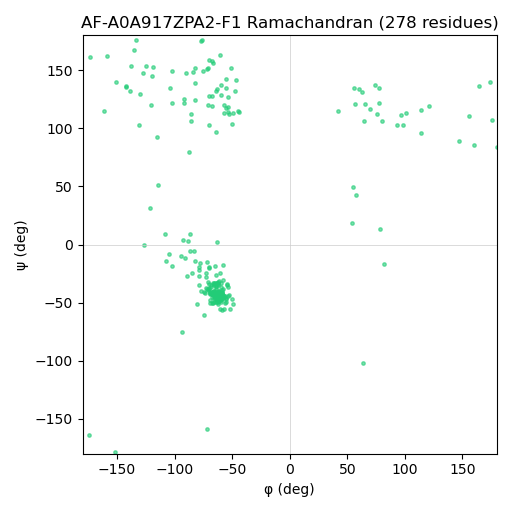TOM 1765 C C . LYS A 1 246 ? -27.084 -16.411 67.465 1.00 35.88 246 LYS A C 1
ATOM 1767 O O . LYS A 1 246 ? -27.453 -15.249 67.562 1.00 35.88 246 LYS A O 1
ATOM 1772 N N . ARG A 1 247 ? -26.986 -17.057 66.291 1.00 39.22 247 ARG A N 1
ATOM 1773 C CA . ARG A 1 247 ? -27.721 -16.771 65.039 1.00 39.22 247 ARG A CA 1
ATOM 1774 C C . ARG A 1 247 ? -29.186 -17.296 65.151 1.00 39.22 247 ARG A C 1
ATOM 1776 O O . ARG A 1 247 ? -29.496 -17.928 66.158 1.00 39.22 247 ARG A O 1
ATOM 1783 N N . PRO A 1 248 ? -30.086 -17.093 64.165 1.00 45.03 248 PRO A N 1
ATOM 1784 C CA . PRO A 1 248 ? -31.024 -15.971 64.145 1.00 45.03 248 PRO A CA 1
ATOM 1785 C C . PRO A 1 248 ? -32.496 -16.439 64.172 1.00 45.03 248 PRO A C 1
ATOM 1787 O O . PRO A 1 248 ? -32.831 -17.513 63.680 1.00 45.03 248 PRO A O 1
ATOM 1790 N N . GLY A 1 249 ? -33.396 -15.608 64.700 1.00 37.41 249 GLY A N 1
ATOM 1791 C CA . GLY A 1 249 ? -34.841 -15.744 64.474 1.00 37.41 249 GLY A CA 1
ATOM 1792 C C . GLY A 1 249 ? -35.273 -14.941 63.236 1.00 37.41 249 GLY A C 1
ATOM 1793 O O . GLY A 1 249 ? -34.664 -13.903 62.964 1.00 37.41 249 GLY A O 1
ATOM 1794 N N . PRO A 1 250 ? -36.288 -15.379 62.470 1.00 48.56 250 PRO A N 1
ATOM 1795 C CA . PRO A 1 250 ? -36.787 -14.629 61.325 1.00 48.56 250 PRO A CA 1
ATOM 1796 C C . PRO A 1 250 ? -37.808 -13.574 61.781 1.00 48.56 250 PRO A C 1
ATOM 1798 O O . PRO A 1 250 ? -38.572 -13.836 62.711 1.00 48.56 250 PRO A O 1
ATOM 1801 N N . PRO A 1 251 ? -37.914 -12.423 61.101 1.00 48.62 251 PRO A N 1
ATOM 1802 C CA . PRO A 1 251 ? -39.117 -11.617 61.166 1.00 48.62 251 PRO A CA 1
ATOM 1803 C C . PRO A 1 251 ? -39.961 -11.812 59.904 1.00 48.62 251 PRO A C 1
ATOM 1805 O O . PRO A 1 251 ? -39.538 -11.558 58.776 1.00 48.62 251 PRO A O 1
ATOM 1808 N N . THR A 1 252 ? -41.195 -12.244 60.125 1.00 38.62 252 THR A N 1
ATOM 1809 C CA . THR A 1 252 ? -42.327 -12.057 59.222 1.00 38.62 252 THR A CA 1
ATOM 1810 C C . THR A 1 252 ? -42.839 -10.614 59.275 1.00 38.62 252 THR A C 1
ATOM 1812 O O . THR A 1 252 ? -42.871 -10.004 60.339 1.00 38.62 252 THR A O 1
ATOM 1815 N N . ALA A 1 253 ? -43.365 -10.172 58.129 1.00 33.44 253 ALA A N 1
ATOM 1816 C CA . ALA A 1 253 ? -44.389 -9.141 57.933 1.00 33.44 253 ALA A CA 1
ATOM 1817 C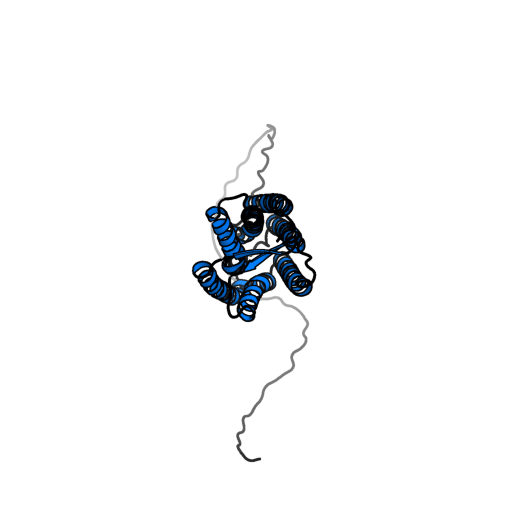 C . ALA A 1 253 ? -44.017 -7.645 58.084 1.00 33.44 253 ALA A C 1
ATOM 1819 O O . ALA A 1 253 ? -43.909 -7.095 59.172 1.00 33.44 253 ALA A O 1
ATOM 1820 N N . GLY A 1 254 ? -44.067 -6.953 56.938 1.00 30.36 254 GLY A N 1
ATOM 1821 C CA . GLY A 1 254 ? -45.100 -5.930 56.732 1.00 30.36 254 GLY A CA 1
ATOM 1822 C C . GLY A 1 254 ? -44.709 -4.459 56.910 1.00 30.36 254 GLY A C 1
ATOM 1823 O O . GLY A 1 254 ? -44.493 -3.996 58.027 1.00 30.36 254 GLY A O 1
ATOM 1824 N N . ARG A 1 255 ? -44.741 -3.724 55.786 1.00 30.88 255 ARG A N 1
ATOM 1825 C CA . ARG A 1 255 ? -45.281 -2.354 55.560 1.00 30.88 255 ARG A CA 1
ATOM 1826 C C . ARG A 1 255 ? -44.938 -1.978 54.097 1.00 30.88 255 ARG A C 1
ATOM 1828 O O . ARG A 1 255 ? -43.771 -2.020 53.737 1.00 30.88 255 ARG A O 1
ATOM 1835 N N . ALA A 1 256 ? -45.888 -1.936 53.146 1.00 29.52 256 ALA A N 1
ATOM 1836 C CA . ALA A 1 256 ? -46.833 -0.838 52.825 1.00 29.52 256 ALA A CA 1
ATOM 1837 C C . ALA A 1 256 ? -46.087 0.485 52.535 1.00 29.52 256 ALA A C 1
ATOM 1839 O O . ALA A 1 256 ? -45.228 0.836 53.328 1.00 29.52 256 ALA A O 1
ATOM 1840 N N . CYS A 1 257 ? -46.319 1.329 51.519 1.00 25.81 257 CYS A N 1
ATOM 1841 C CA . CYS A 1 257 ? -47.258 1.569 50.392 1.00 25.81 257 CYS A CA 1
ATOM 1842 C C . CYS A 1 257 ? -46.622 2.788 49.615 1.00 25.81 257 CYS A C 1
ATOM 1844 O O . CYS A 1 257 ? -45.509 3.158 49.996 1.00 25.81 257 CYS A O 1
ATOM 1846 N N . PRO A 1 258 ? -47.250 3.577 48.702 1.00 39.12 258 PRO A N 1
ATOM 1847 C CA . PRO A 1 258 ? -48.359 3.393 47.742 1.00 39.12 258 PRO A CA 1
ATOM 1848 C C . PRO A 1 258 ? -48.089 3.988 46.312 1.00 39.12 258 PRO A C 1
ATOM 1850 O O . PRO A 1 258 ? -47.214 4.823 46.148 1.00 39.12 258 PRO A O 1
ATOM 1853 N N . TRP A 1 259 ? -48.941 3.635 45.323 1.00 26.84 259 TRP A N 1
ATOM 1854 C CA . TRP A 1 259 ? -49.417 4.458 44.164 1.00 26.84 259 TRP A CA 1
ATOM 1855 C C . TRP A 1 259 ? -48.390 5.026 43.137 1.00 26.84 259 TRP A C 1
ATOM 1857 O O . TRP A 1 259 ? -47.406 5.635 43.506 1.00 26.84 259 TRP A O 1
ATOM 1867 N N . CYS A 1 260 ? -48.532 4.971 41.802 1.00 30.64 260 CYS A N 1
ATOM 1868 C CA . CYS A 1 260 ? -49.678 4.908 40.881 1.00 30.64 260 CYS A CA 1
ATOM 1869 C C . CYS A 1 260 ? -49.159 4.400 39.503 1.00 30.64 260 CYS A C 1
ATOM 1871 O O . CYS A 1 260 ? -48.203 4.948 38.967 1.00 30.64 260 CYS A O 1
ATOM 1873 N N . ARG A 1 261 ? -49.555 3.221 39.005 1.00 32.19 261 ARG A N 1
ATOM 1874 C CA . ARG A 1 261 ? -50.595 2.987 37.972 1.00 32.19 261 ARG A CA 1
ATOM 1875 C C . ARG A 1 261 ? -50.614 3.953 36.771 1.00 32.19 261 ARG A C 1
ATOM 1877 O O . ARG A 1 261 ? -51.027 5.095 36.901 1.00 32.19 261 ARG A O 1
ATOM 1884 N N . SER A 1 262 ? -50.340 3.410 35.579 1.00 29.66 262 SER A N 1
ATOM 1885 C CA . SER A 1 262 ? -51.205 3.358 34.369 1.00 29.66 262 SER A CA 1
ATOM 1886 C C . SER A 1 262 ? -50.300 2.988 33.165 1.00 29.66 262 SER A C 1
ATOM 1888 O O . SER A 1 262 ? -49.185 3.475 33.093 1.00 29.66 262 SER A O 1
ATOM 1890 N N . ARG A 1 263 ? -50.598 2.100 32.208 1.00 28.59 263 ARG A N 1
ATOM 1891 C CA . ARG A 1 263 ? -51.837 1.494 31.708 1.00 28.59 263 ARG A CA 1
ATOM 1892 C C . ARG A 1 263 ? -51.539 0.095 31.140 1.00 28.59 263 ARG A C 1
ATOM 1894 O O . ARG A 1 263 ? -50.580 -0.086 30.400 1.00 28.59 263 ARG A O 1
ATOM 1901 N N . CYS A 1 264 ? -52.433 -0.848 31.410 1.00 33.09 264 CYS A N 1
ATOM 1902 C CA . CYS A 1 264 ? -52.753 -1.974 30.536 1.00 33.09 264 CYS A CA 1
ATOM 1903 C C . CYS A 1 264 ? -54.277 -2.130 30.586 1.00 33.09 264 CYS A C 1
ATOM 1905 O O . CYS A 1 264 ? -54.849 -2.121 31.674 1.00 33.09 264 CYS A O 1
ATOM 1907 N N . GLY A 1 265 ? -54.919 -2.259 29.429 1.00 29.25 265 GLY A N 1
ATOM 1908 C CA . GLY A 1 265 ? -56.258 -2.831 29.277 1.00 29.25 265 GLY A CA 1
ATOM 1909 C C . GLY A 1 265 ? -56.147 -3.860 28.153 1.00 29.25 265 GLY A C 1
ATOM 1910 O O . GLY A 1 265 ? -55.781 -3.479 27.049 1.00 29.25 265 GLY A O 1
ATOM 1911 N N . THR A 1 266 ? -56.103 -5.160 28.481 1.00 33.31 266 THR A N 1
ATOM 1912 C CA . THR A 1 266 ? -57.236 -6.126 28.454 1.00 33.31 266 THR A CA 1
ATOM 1913 C C . THR A 1 266 ? -57.630 -6.544 27.034 1.00 33.31 266 THR A C 1
ATOM 1915 O O . THR A 1 266 ? -57.792 -5.682 26.189 1.00 33.31 266 THR A O 1
ATOM 1918 N N . ALA A 1 267 ? -57.912 -7.798 26.681 1.00 32.75 267 ALA A N 1
ATOM 1919 C CA . ALA A 1 267 ? -57.815 -9.121 27.302 1.00 32.75 267 ALA A CA 1
ATOM 1920 C C . ALA A 1 267 ? -58.180 -10.158 26.206 1.00 32.75 267 ALA A C 1
ATOM 1922 O O . ALA A 1 267 ? -58.803 -9.817 25.205 1.00 32.75 267 ALA A O 1
ATOM 1923 N N . CYS A 1 268 ? -57.802 -11.418 26.422 1.00 32.78 268 CYS A N 1
ATOM 1924 C CA . CYS A 1 268 ? -58.071 -12.606 25.602 1.00 32.78 268 CYS A CA 1
ATOM 1925 C C . CYS A 1 268 ? -59.545 -12.849 25.202 1.00 32.78 268 CYS A C 1
ATOM 1927 O O . CYS A 1 268 ? -60.434 -12.603 26.018 1.00 32.78 268 CYS A O 1
ATOM 1929 N N . ARG A 1 269 ? -59.764 -13.522 24.050 1.00 32.66 269 ARG A N 1
ATOM 1930 C CA . ARG A 1 269 ? -60.523 -14.797 23.841 1.00 32.66 269 ARG A CA 1
ATOM 1931 C C . ARG A 1 269 ? -60.647 -15.112 22.322 1.00 32.66 269 ARG A C 1
ATOM 1933 O O . ARG A 1 269 ? -60.808 -14.192 21.536 1.00 32.66 269 ARG A O 1
ATOM 1940 N N . GLY A 1 270 ? -60.502 -16.392 21.928 1.00 31.17 270 GLY A N 1
ATOM 1941 C CA . GLY A 1 270 ? -60.496 -16.916 20.531 1.00 31.17 270 GLY A CA 1
ATOM 1942 C C . GLY A 1 270 ? -61.869 -16.922 19.811 1.00 31.17 270 GLY A C 1
ATOM 1943 O O . GLY A 1 270 ? -62.740 -16.193 20.279 1.00 31.17 270 GLY A O 1
ATOM 1944 N N . PRO A 1 271 ? -62.133 -17.725 18.737 1.00 40.81 271 PRO A N 1
ATOM 1945 C CA . PRO A 1 271 ? -61.492 -18.996 18.351 1.00 40.81 271 PRO A CA 1
ATOM 1946 C C . PRO A 1 271 ? -61.090 -19.160 16.856 1.00 40.81 271 PRO A C 1
ATOM 1948 O O . PRO A 1 271 ? -61.388 -18.346 15.989 1.00 40.81 271 PRO A O 1
ATOM 1951 N N . CYS A 1 272 ? -60.442 -20.298 16.586 1.00 36.16 272 CYS A N 1
ATOM 1952 C CA . CYS A 1 272 ? -60.109 -20.881 15.282 1.00 36.16 272 CYS A CA 1
ATOM 1953 C C . CYS A 1 272 ? -61.366 -21.246 14.455 1.00 36.16 272 CYS A C 1
ATOM 1955 O O . CYS A 1 272 ? -62.246 -21.935 14.975 1.00 36.16 272 CYS A O 1
ATOM 1957 N N . ARG A 1 273 ? -61.417 -20.888 13.161 1.00 32.28 273 ARG A N 1
ATOM 1958 C CA . ARG A 1 273 ? -62.237 -21.564 12.133 1.00 32.28 273 ARG A CA 1
ATOM 1959 C C . ARG A 1 273 ? -61.502 -21.626 10.789 1.00 32.28 273 ARG A C 1
ATOM 1961 O O . ARG A 1 273 ? -60.875 -20.671 10.351 1.00 32.28 273 ARG A O 1
ATOM 1968 N N . SER A 1 274 ? -61.608 -22.802 10.190 1.00 35.88 274 SER A N 1
ATOM 1969 C CA . SER A 1 274 ? -61.129 -23.287 8.898 1.00 35.88 274 SER A CA 1
ATOM 1970 C C . SER A 1 274 ? -62.056 -22.910 7.728 1.00 35.88 274 SER A C 1
ATOM 1972 O O . SER A 1 274 ? -63.261 -22.807 7.938 1.00 35.88 274 SER A O 1
ATOM 1974 N N . ALA A 1 275 ? -61.491 -22.771 6.514 1.00 38.00 275 ALA A N 1
ATOM 1975 C CA . ALA A 1 275 ? -62.044 -23.060 5.163 1.00 38.00 275 ALA A CA 1
ATOM 1976 C C . ALA A 1 275 ? -61.283 -22.196 4.121 1.00 38.00 275 ALA A C 1
ATOM 1978 O O . ALA A 1 275 ? -61.267 -20.982 4.245 1.00 38.00 275 ALA A O 1
ATOM 1979 N N . ALA A 1 276 ? -60.441 -22.732 3.230 1.00 38.31 276 ALA A N 1
ATOM 1980 C CA . ALA A 1 276 ? -60.726 -23.497 2.004 1.00 38.31 276 ALA A CA 1
ATOM 1981 C C . ALA A 1 276 ? -61.165 -22.647 0.782 1.00 38.31 276 ALA A C 1
ATOM 1983 O O . ALA A 1 276 ? -62.102 -21.866 0.887 1.00 38.31 276 ALA A O 1
ATOM 1984 N N . ARG A 1 277 ? -60.561 -22.986 -0.382 1.00 37.38 277 ARG A N 1
ATOM 1985 C CA . ARG A 1 277 ? -60.834 -22.621 -1.807 1.00 37.38 277 ARG A CA 1
ATOM 1986 C C . ARG A 1 277 ? -59.972 -21.461 -2.344 1.00 37.38 277 ARG A C 1
ATOM 1988 O O . ARG A 1 277 ? -59.987 -20.386 -1.774 1.00 37.38 277 ARG A O 1
ATOM 1995 N N . ARG A 1 278 ? -59.028 -21.660 -3.284 1.00 41.94 278 ARG A N 1
ATOM 1996 C CA . ARG A 1 278 ? -59.085 -22.107 -4.707 1.00 41.94 278 ARG A CA 1
ATOM 1997 C C . ARG A 1 278 ? -59.993 -21.240 -5.594 1.00 41.94 278 ARG A C 1
ATOM 1999 O O . ARG A 1 278 ? -61.202 -21.280 -5.406 1.00 41.94 278 ARG A O 1
ATOM 2006 N N . GLY A 1 279 ? -59.393 -20.653 -6.635 1.00 37.12 279 GLY A N 1
ATOM 2007 C CA . GLY A 1 279 ? -60.044 -20.287 -7.901 1.00 37.12 279 GLY A CA 1
ATOM 2008 C C . GLY A 1 279 ? -60.124 -18.784 -8.169 1.00 37.12 279 GLY A C 1
ATOM 2009 O O . GLY A 1 279 ? -60.824 -18.083 -7.446 1.00 37.12 279 GLY A O 1
ATOM 2010 N N . GLY A 1 280 ? -59.437 -18.336 -9.223 1.00 40.66 280 GLY A N 1
ATOM 2011 C CA . GLY A 1 280 ? -59.421 -16.972 -9.751 1.00 40.66 280 GLY A CA 1
ATOM 2012 C C . GLY A 1 280 ? -58.193 -16.772 -10.616 1.00 40.66 280 GLY A C 1
ATOM 2013 O O . GLY A 1 280 ? -57.229 -16.186 -10.084 1.00 40.66 280 GLY A O 1
#

pLDDT: mean 76.7, std 24.26, range [25.81, 98.5]

Radius of gyration: 33.24 Å; Cα contacts (8 Å, |Δi|>4): 317; chains: 1; bounding box: 84×39×101 Å

Organism: NCBI:txid1544741

Secondary structure (DSSP, 8-state):
--SSHHHHHHHHHHHHHHHHHHHHT--SGGGHHHHTHHHHHHHHHHHHHHHHHHHTT-S-HHHHHHHHHHHHHIIIIIHHHHHHHHHHHHS-HHHHHHHHHHHHHHHHHHHHHHHHHHHS--EEEEETTEEEEE---TTHHHHHHHHHHHHHHHHHHSS-HHHHHHHHHHHHHHHHHHHGGGTT-TTHHHHHHHHHHHHHHHHHHH-----TTS--------------PPP-----------------PPPP----------------------------

Mean predicted aligned error: 14.65 Å

Sequence (280 aa):
MCWSETADLAAGGAVSAIGVACLAGVRRARDLPMASLPLLLGAHQLIESVVWRGEEGEVAAGTAQVARTAWAVIALPLLPALVPLAVLLAASAAARRRLVPLVVTGLATAGVLTYYVATRPVTAHVRGHTLGYGIGLPHVCPLMAGYLVATVGALLLSGDRVLRLLGVLTAAGAAGCAALWRLEFISTWCAFAAVVSVVLLRWVRTGAPAGPDEPARPPGLRRRALTPGAAGKKRPGRGEGSRAGKRPGPPTAGRACPWCRSRCGTACRGPCRSAARRGG

InterPro domains:
  IPR046737 Protein of unknown function DUF6629 [PF20334] (1-209)